Protein AF-W6KVG5-F1 (afdb_monomer_lite)

Sequence (367 aa):
MLWLSARERPSGADSPDPDVMQRREQHLLREVAKENAEVTTMQFLILSMEVTVWNVASLLLLMVPVESLGDPSQVWSAILRAVEQRYVLLSAATASDDETALPPSSIAAESASARQLLWLQLESLVQMLWTLQRKQAKARGGVLHGSNQQLHAGKSDVDLLIRLAWERREGGGVSKVGKKEAQPLVCMPTLTQACVGAIGLLCVSFGEVEATLVGASFALAILASYGNDSAATAPSSLLQLDGGMALSGTSHLANPAERRAWLQRLFAVDGIVSARVEAANALMDFFLDERYDIEVYIPQGVHQKLSIFLVQLREYIKQRLMISKFWKRNYQIVAEPEDFEQWQEIEENLVGFLEYKAQHIRDLRKH

Secondary structure (DSSP, 8-state):
--------PPS---PPPHHHHHHHHHHHHHHHHHHHHHHHHHHHHHHHHHHHHHHHHHHHHHHS-GGGS--HHHHHHHHHHHHHHHHHHHHHHHHTTSTTS-----HHHH-HHHHHHHHHHHHHHHHHHHHHHHHHHHHTTSTTS-GGGGTT--HHHHHHHHHHHHPPBP------SS-------B--HHHHHHHHHHHHHHHHHH--HHHHHHHHHHHHHHHHTTS-SSSSS--S-GGGTTTT----TTS----HHHHHHHHHHHHHHHHHHHHHHHHHHHHHHHTSSSTTIIIIITTTTHHHHHHHHHHHHHHHHHHHHHHHHHHHHHH------TTHHHHHHHHHHHHHHHHHHHHHHHHHTT-

Foldseek 3Di:
DDDDDDDDDDPDDPPPDVVNVVVVVVVVVVVVVVVLVVVLVVLLVVLVVLLVVLQVVLVVLLVDALVPPPQLQVVLVVLLVVLVVLVVLLVLLVVPVPPPDPRDPRSSVVDLSSNVSSLSNNLSSLSSLLSSLQSQQVVQVHLQRLSCVRNPDDPVSLVSLLVQLPDWRQPPDDPPDDDPPRDFTQHPLSSNLSSLSNLLSVLLNVVDLVSLQVSLVSLLCLLQPQFPPDDDDTDPALCCSGPGDRLPLQDDDPDPVVVVVSLVSVVSSVSSLSSNLSSLVSLCSSPVDVVCCVPHVVVVVVLVSLVVSLVRLVVVLVVQVVSQVNCCVRPVDRSDDPCSVVSVVSSVVSVVSSVVVVVVVVVVVVD

Structure (mmCIF, N/CA/C/O backbone):
data_AF-W6KVG5-F1
#
_entry.id   AF-W6KVG5-F1
#
loop_
_atom_site.group_PDB
_atom_site.id
_atom_site.type_symbol
_atom_site.label_atom_id
_atom_site.label_alt_id
_atom_site.label_comp_id
_atom_site.label_asym_id
_atom_site.label_entity_id
_atom_site.label_seq_id
_atom_site.pdbx_PDB_ins_code
_atom_site.Cartn_x
_atom_site.Cartn_y
_atom_site.Cartn_z
_atom_site.occupancy
_atom_site.B_iso_or_equiv
_atom_site.auth_seq_id
_atom_site.auth_comp_id
_atom_site.auth_asym_id
_atom_site.auth_atom_id
_atom_site.pdbx_PDB_model_num
ATOM 1 N N . MET A 1 1 ? 8.716 -45.005 -41.350 1.00 35.09 1 MET A N 1
ATOM 2 C CA . MET A 1 1 ? 9.717 -46.053 -41.643 1.00 35.09 1 MET A CA 1
ATOM 3 C C . MET A 1 1 ? 10.102 -45.897 -43.114 1.00 35.09 1 MET A C 1
ATOM 5 O O . MET A 1 1 ? 9.378 -46.372 -43.975 1.00 35.09 1 MET A O 1
ATOM 9 N N . LEU A 1 2 ? 11.124 -45.087 -43.411 1.00 31.59 2 LEU A N 1
ATOM 10 C CA . LEU A 1 2 ? 11.496 -44.724 -44.785 1.00 31.59 2 LEU A CA 1
ATOM 11 C C . LEU A 1 2 ? 12.611 -45.650 -45.268 1.00 31.59 2 LEU A C 1
ATOM 13 O O . LEU A 1 2 ? 13.742 -45.576 -44.795 1.00 31.59 2 LEU A O 1
ATOM 17 N N . TRP A 1 3 ? 12.250 -46.545 -46.181 1.00 32.84 3 TRP A N 1
ATOM 18 C CA . TRP A 1 3 ? 13.186 -47.359 -46.940 1.00 32.84 3 TRP A CA 1
ATOM 19 C C . TRP A 1 3 ? 13.826 -46.523 -48.048 1.00 32.84 3 TRP A C 1
ATOM 21 O O . TRP A 1 3 ? 13.141 -45.859 -48.827 1.00 32.84 3 TRP A O 1
ATOM 31 N N . LEU A 1 4 ? 15.154 -46.597 -48.103 1.00 45.91 4 LEU A N 1
ATOM 32 C CA . LEU A 1 4 ? 15.983 -46.221 -49.240 1.00 45.91 4 LEU A CA 1
ATOM 33 C C . LEU A 1 4 ? 15.473 -46.911 -50.510 1.00 45.91 4 LEU A C 1
ATOM 35 O O . LEU A 1 4 ? 15.421 -48.137 -50.566 1.00 45.91 4 LEU A O 1
ATOM 39 N N . SER A 1 5 ? 15.192 -46.134 -51.554 1.00 37.34 5 SER A N 1
ATOM 40 C CA . SER A 1 5 ? 15.188 -46.652 -52.918 1.00 37.34 5 SER A CA 1
ATOM 41 C C . SER A 1 5 ? 16.054 -45.743 -53.774 1.00 37.34 5 SER A C 1
ATOM 43 O O . SER A 1 5 ? 15.675 -44.628 -54.128 1.00 37.34 5 SER A O 1
ATOM 45 N N . ALA A 1 6 ? 17.256 -46.237 -54.057 1.00 44.97 6 ALA A N 1
ATOM 46 C CA . ALA A 1 6 ? 18.163 -45.676 -55.037 1.00 44.97 6 ALA A CA 1
ATOM 47 C C . ALA A 1 6 ? 17.482 -45.673 -56.411 1.00 44.97 6 ALA A C 1
ATOM 49 O O . ALA A 1 6 ? 17.023 -46.714 -56.884 1.00 44.97 6 ALA A O 1
ATOM 50 N N . ARG A 1 7 ? 17.431 -44.506 -57.055 1.00 35.12 7 ARG A N 1
ATOM 51 C CA . ARG A 1 7 ? 17.125 -44.392 -58.479 1.00 35.12 7 ARG A CA 1
ATOM 52 C C . ARG A 1 7 ? 18.109 -43.415 -59.113 1.00 35.12 7 ARG A C 1
ATOM 54 O O . ARG A 1 7 ? 18.144 -42.242 -58.769 1.00 35.12 7 ARG A O 1
ATOM 61 N N . GLU A 1 8 ? 18.971 -44.018 -59.922 1.00 35.31 8 GLU A N 1
ATOM 62 C CA . GLU A 1 8 ? 19.777 -43.510 -61.036 1.00 35.31 8 GLU A CA 1
ATOM 63 C C . GLU A 1 8 ? 19.999 -41.992 -61.129 1.00 35.31 8 GLU A C 1
ATOM 65 O O . GLU A 1 8 ? 19.097 -41.205 -61.404 1.00 35.31 8 GLU A O 1
ATOM 70 N N . ARG A 1 9 ? 21.274 -41.615 -60.966 1.00 35.41 9 ARG A N 1
ATOM 71 C CA . ARG A 1 9 ? 21.811 -40.279 -61.237 1.00 35.41 9 ARG A CA 1
ATOM 72 C C . ARG A 1 9 ? 21.613 -39.910 -62.714 1.00 35.41 9 ARG A C 1
ATOM 74 O O . ARG A 1 9 ? 22.150 -40.618 -63.565 1.00 35.41 9 ARG A O 1
ATOM 81 N N . PRO A 1 10 ? 21.037 -38.741 -63.030 1.00 37.94 10 PRO A N 1
ATOM 82 C CA . PRO A 1 10 ? 21.511 -37.962 -64.155 1.00 37.94 10 PRO A CA 1
ATOM 83 C C . PRO A 1 10 ? 22.812 -37.266 -63.734 1.00 37.94 10 PRO A C 1
ATOM 85 O O . PRO A 1 10 ? 22.889 -36.576 -62.717 1.00 37.94 10 PRO A O 1
ATOM 88 N N . SER A 1 11 ? 23.865 -37.498 -64.507 1.00 48.47 11 SER A N 1
ATOM 89 C CA . SER A 1 11 ? 25.115 -36.749 -64.466 1.00 48.47 11 SER A CA 1
ATOM 90 C C . SER A 1 11 ? 24.855 -35.268 -64.757 1.00 48.47 11 SER A C 1
ATOM 92 O O . SER A 1 11 ? 24.348 -34.946 -65.830 1.00 48.47 11 SER A O 1
ATOM 94 N N . GLY A 1 12 ? 25.243 -34.391 -63.828 1.00 46.75 12 GLY A N 1
ATOM 95 C CA . GLY A 1 12 ? 25.213 -32.936 -64.009 1.00 46.75 12 GLY A CA 1
ATOM 96 C C . GLY A 1 12 ? 24.159 -32.223 -63.165 1.00 46.75 12 GLY A C 1
ATOM 97 O O . GLY A 1 12 ? 23.292 -31.547 -63.704 1.00 46.75 12 GLY A O 1
ATOM 98 N N . ALA A 1 13 ? 24.237 -32.357 -61.845 1.00 39.62 13 ALA A N 1
ATOM 99 C CA . ALA A 1 13 ? 23.630 -31.402 -60.929 1.00 39.62 13 ALA A CA 1
ATOM 100 C C . ALA A 1 13 ? 24.703 -31.044 -59.906 1.00 39.62 13 ALA A C 1
ATOM 102 O O . ALA A 1 13 ? 25.139 -31.914 -59.148 1.00 39.62 13 ALA A O 1
ATOM 103 N N . ASP A 1 14 ? 25.166 -29.795 -59.947 1.00 53.66 14 ASP A N 1
ATOM 104 C CA . ASP A 1 14 ? 25.978 -29.207 -58.891 1.00 53.66 14 ASP A CA 1
ATOM 105 C C . ASP A 1 14 ? 25.314 -29.536 -57.553 1.00 53.66 14 ASP A C 1
ATOM 107 O O . ASP A 1 14 ? 24.181 -29.122 -57.289 1.00 53.66 14 ASP A O 1
ATOM 111 N N . SER A 1 15 ? 25.991 -30.317 -56.707 1.00 51.66 15 SER A N 1
ATOM 112 C CA . SER A 1 15 ? 25.633 -30.331 -55.293 1.00 51.66 15 SER A CA 1
ATOM 113 C C . SER A 1 15 ? 25.719 -28.877 -54.840 1.00 51.66 15 SER A C 1
ATOM 115 O O . SER A 1 15 ? 26.783 -28.286 -55.052 1.00 51.66 15 SER A O 1
ATOM 117 N N . PRO A 1 16 ? 24.646 -28.274 -54.294 1.00 57.09 16 PRO A N 1
ATOM 118 C CA . PRO A 1 16 ? 24.696 -26.880 -53.895 1.00 57.09 16 PRO A CA 1
ATOM 119 C C . PRO A 1 16 ? 25.865 -26.742 -52.931 1.00 57.09 16 PRO A C 1
ATOM 121 O O . PRO A 1 16 ? 25.912 -27.445 -51.921 1.00 57.09 16 PRO A O 1
ATOM 124 N N . ASP A 1 17 ? 26.836 -25.920 -53.330 1.00 64.62 17 ASP A N 1
ATOM 125 C CA . ASP A 1 17 ? 28.095 -25.729 -52.624 1.00 64.62 17 ASP A CA 1
ATOM 126 C C . ASP A 1 17 ? 27.774 -25.547 -51.129 1.00 64.62 17 ASP A C 1
ATOM 128 O O . ASP A 1 17 ? 26.988 -24.649 -50.792 1.00 64.62 17 ASP A O 1
ATOM 132 N N . PRO A 1 18 ? 28.249 -26.435 -50.235 1.00 60.12 18 PRO A N 1
ATOM 133 C CA . PRO A 1 18 ? 27.877 -26.410 -48.820 1.00 60.12 18 PRO A CA 1
ATOM 134 C C . PRO A 1 18 ? 28.146 -25.038 -48.189 1.00 60.12 18 PRO A C 1
ATOM 136 O O . PRO A 1 18 ? 27.403 -24.604 -47.311 1.00 60.12 18 PRO A O 1
ATOM 139 N N . ASP A 1 19 ? 29.125 -24.310 -48.725 1.00 64.56 19 ASP A N 1
ATOM 140 C CA . ASP A 1 19 ? 29.476 -22.944 -48.351 1.00 64.56 19 ASP A CA 1
ATOM 141 C C . ASP A 1 19 ? 28.386 -21.917 -48.738 1.00 64.56 19 ASP A C 1
ATOM 143 O O . ASP A 1 19 ? 28.117 -20.964 -48.006 1.00 64.56 19 ASP A O 1
ATOM 147 N N . VAL A 1 20 ? 27.692 -22.118 -49.865 1.00 70.31 20 VAL A N 1
ATOM 148 C CA . VAL A 1 20 ? 26.556 -21.289 -50.314 1.00 70.31 20 VAL A CA 1
ATOM 149 C C . VAL A 1 20 ? 25.298 -21.597 -49.503 1.00 70.31 20 VAL A C 1
ATOM 151 O O . VAL A 1 20 ? 24.551 -20.676 -49.162 1.00 70.31 20 VAL A O 1
ATOM 154 N N . MET A 1 21 ? 25.071 -22.867 -49.157 1.00 70.31 21 MET A N 1
ATOM 155 C CA . MET A 1 21 ? 23.974 -23.280 -48.272 1.00 70.31 21 MET A CA 1
ATOM 156 C C . MET A 1 21 ? 24.155 -22.698 -46.866 1.00 70.31 21 MET A C 1
ATOM 158 O O . MET A 1 21 ? 23.235 -22.073 -46.344 1.00 70.31 21 MET A O 1
ATOM 162 N N . GLN A 1 22 ? 25.365 -22.783 -46.308 1.00 69.69 22 GLN A N 1
ATOM 163 C CA . GLN A 1 22 ? 25.692 -22.232 -44.994 1.00 69.69 22 GLN A CA 1
ATOM 164 C C . GLN A 1 22 ? 25.618 -20.696 -44.967 1.00 69.69 22 GLN A C 1
ATOM 166 O O . GLN A 1 22 ? 25.132 -20.117 -43.996 1.00 69.69 22 GLN A O 1
ATOM 171 N N . ARG A 1 23 ? 26.027 -20.005 -46.042 1.00 69.69 23 ARG A N 1
ATOM 172 C CA . ARG A 1 23 ? 25.863 -18.542 -46.159 1.00 69.69 23 ARG A CA 1
ATOM 173 C C . ARG A 1 23 ? 24.399 -18.119 -46.265 1.00 69.69 23 ARG A C 1
ATOM 175 O O . ARG A 1 23 ? 24.037 -17.094 -45.693 1.00 69.69 23 ARG A O 1
ATOM 182 N N . ARG A 1 24 ? 23.555 -18.886 -46.966 1.00 68.19 24 ARG A N 1
ATOM 183 C CA . ARG A 1 24 ? 22.102 -18.638 -47.027 1.00 68.19 24 ARG A CA 1
ATOM 184 C C . ARG A 1 24 ? 21.437 -18.870 -45.677 1.00 68.19 24 ARG A C 1
ATOM 186 O O . ARG A 1 24 ? 20.636 -18.045 -45.259 1.00 68.19 24 ARG A O 1
ATOM 193 N N . GLU A 1 25 ? 21.812 -19.934 -44.979 1.00 68.81 25 GLU A N 1
ATOM 194 C CA . GLU A 1 25 ? 21.327 -20.219 -43.629 1.00 68.81 25 GLU A CA 1
ATOM 195 C C . GLU A 1 25 ? 21.734 -19.109 -42.647 1.00 68.81 25 GLU A C 1
ATOM 197 O O . GLU A 1 25 ? 20.888 -18.562 -41.949 1.00 68.81 25 GLU A O 1
ATOM 202 N N . GLN A 1 26 ? 22.994 -18.664 -42.673 1.00 68.00 26 GLN A N 1
ATOM 203 C CA . GLN A 1 26 ? 23.452 -17.526 -41.867 1.00 68.00 26 GLN A CA 1
ATOM 204 C C . GLN A 1 26 ? 22.762 -16.206 -42.235 1.00 68.00 26 GLN A C 1
ATOM 206 O O . GLN A 1 26 ? 22.546 -15.368 -41.361 1.00 68.00 26 GLN A O 1
ATOM 211 N N . HIS A 1 27 ? 22.430 -15.991 -43.509 1.00 70.19 27 HIS A N 1
ATOM 212 C CA . HIS A 1 27 ? 21.686 -14.809 -43.940 1.00 70.19 27 HIS A CA 1
ATOM 213 C C . HIS A 1 27 ? 20.252 -14.825 -43.404 1.00 70.19 27 HIS A C 1
ATOM 215 O O . HIS A 1 27 ? 19.825 -13.841 -42.811 1.00 70.19 27 HIS A O 1
ATOM 221 N N . LEU A 1 28 ? 19.548 -15.952 -43.532 1.00 74.56 28 LEU A N 1
ATOM 222 C CA . LEU A 1 28 ? 18.199 -16.128 -42.988 1.00 74.56 28 LEU A CA 1
ATOM 223 C C . LEU A 1 28 ? 18.187 -15.971 -41.465 1.00 74.56 28 LEU A C 1
ATOM 225 O O . LEU A 1 28 ? 17.337 -15.271 -40.928 1.00 74.56 28 LEU A O 1
ATOM 229 N N . LEU A 1 29 ? 19.176 -16.536 -40.766 1.00 67.44 29 LEU A N 1
ATOM 230 C CA . LEU A 1 29 ? 19.324 -16.356 -39.320 1.00 67.44 29 LEU A CA 1
ATOM 231 C C . LEU A 1 29 ? 19.571 -14.890 -38.936 1.00 67.44 29 LEU A C 1
ATOM 233 O O . LEU A 1 29 ? 19.069 -14.441 -37.910 1.00 67.44 29 LEU A O 1
ATOM 237 N N . ARG A 1 30 ? 20.309 -14.122 -39.750 1.00 68.75 30 ARG A N 1
ATOM 238 C CA . ARG A 1 30 ? 20.504 -12.678 -39.531 1.00 68.75 30 ARG A CA 1
ATOM 239 C C . ARG A 1 30 ? 19.243 -11.868 -39.804 1.00 68.75 30 ARG A C 1
ATOM 241 O O . ARG A 1 30 ? 18.995 -10.917 -39.071 1.00 68.75 30 ARG A O 1
ATOM 248 N N . GLU A 1 31 ? 18.466 -12.216 -40.826 1.00 70.75 31 GLU A N 1
ATOM 249 C CA . GLU A 1 31 ? 17.188 -11.555 -41.111 1.00 70.75 31 GLU A CA 1
ATOM 250 C C . GLU A 1 31 ? 16.169 -11.824 -40.005 1.00 70.75 31 GLU A C 1
ATOM 252 O O . GLU A 1 31 ? 15.615 -10.872 -39.465 1.00 70.75 31 GLU A O 1
ATOM 257 N N . VAL A 1 32 ? 16.031 -13.081 -39.572 1.00 66.88 32 VAL A N 1
ATOM 258 C CA . VAL A 1 32 ? 15.187 -13.456 -38.427 1.00 66.88 32 VAL A CA 1
ATOM 259 C C . VAL A 1 32 ? 15.668 -12.770 -37.145 1.00 66.88 32 VAL A C 1
ATOM 261 O O . VAL A 1 32 ? 14.861 -12.245 -36.387 1.00 66.88 32 VAL A O 1
ATOM 264 N N . ALA A 1 33 ? 16.982 -12.696 -36.904 1.00 58.88 33 ALA A N 1
ATOM 265 C CA . ALA A 1 33 ? 17.523 -11.980 -35.746 1.00 58.88 33 ALA A CA 1
ATOM 266 C C . ALA A 1 33 ? 17.245 -10.469 -35.801 1.00 58.88 33 ALA A C 1
ATOM 268 O O . ALA A 1 33 ? 16.987 -9.858 -34.765 1.00 58.88 33 ALA A O 1
ATOM 269 N N . LYS A 1 34 ? 17.290 -9.860 -36.991 1.00 68.06 34 LYS A N 1
ATOM 270 C CA . LYS A 1 34 ? 16.982 -8.440 -37.186 1.00 68.06 34 LYS A CA 1
ATOM 271 C C . LYS A 1 34 ? 15.493 -8.159 -36.977 1.00 68.06 34 LYS A C 1
ATOM 273 O O . LYS A 1 34 ? 15.163 -7.221 -36.260 1.00 68.06 34 LYS A O 1
ATOM 278 N N . GLU A 1 35 ? 14.618 -8.977 -37.554 1.00 68.06 35 GLU A N 1
ATOM 279 C CA . GLU A 1 35 ? 13.167 -8.880 -37.371 1.00 68.06 35 GLU A CA 1
ATOM 280 C C . GLU A 1 35 ? 12.792 -9.054 -35.894 1.00 68.06 35 GLU A C 1
ATOM 282 O O . GLU A 1 35 ? 12.086 -8.219 -35.329 1.00 68.06 35 GLU A O 1
ATOM 287 N N . ASN A 1 36 ? 13.371 -10.053 -35.221 1.00 67.44 36 ASN A N 1
ATOM 288 C CA . ASN A 1 36 ? 13.193 -10.246 -33.784 1.00 67.44 36 ASN A CA 1
ATOM 289 C C . ASN A 1 36 ? 13.679 -9.029 -32.985 1.00 67.44 36 ASN A C 1
ATOM 291 O O . ASN A 1 36 ? 12.968 -8.568 -32.098 1.00 67.44 36 ASN A O 1
ATOM 295 N N . ALA A 1 37 ? 14.838 -8.451 -33.319 1.00 68.56 37 ALA A N 1
ATOM 296 C CA . ALA A 1 37 ? 15.348 -7.259 -32.641 1.00 68.56 37 ALA A CA 1
ATOM 297 C C . ALA A 1 37 ? 14.436 -6.028 -32.821 1.00 68.56 37 ALA A C 1
ATOM 299 O O . ALA A 1 37 ? 14.264 -5.240 -31.884 1.00 68.56 37 ALA A O 1
ATOM 300 N N . GLU A 1 38 ? 13.829 -5.858 -33.998 1.00 72.50 38 GLU A N 1
ATOM 301 C CA . GLU A 1 38 ? 12.850 -4.797 -34.264 1.00 72.50 38 GLU A CA 1
ATOM 302 C C . GLU A 1 38 ? 11.567 -5.005 -33.442 1.00 72.50 38 GLU A C 1
ATOM 304 O O . GLU A 1 38 ? 11.106 -4.070 -32.780 1.00 72.50 38 GLU A O 1
ATOM 309 N N . VAL A 1 39 ? 11.046 -6.237 -33.387 1.00 73.88 39 VAL A N 1
ATOM 310 C CA . VAL A 1 39 ? 9.878 -6.604 -32.567 1.00 73.88 39 VAL A CA 1
ATOM 311 C C . VAL A 1 39 ? 10.149 -6.373 -31.078 1.00 73.88 39 VAL A C 1
ATOM 313 O O . VAL A 1 39 ? 9.350 -5.722 -30.405 1.00 73.88 39 VAL A O 1
ATOM 316 N N . THR A 1 40 ? 11.294 -6.823 -30.564 1.00 70.56 40 THR A N 1
ATOM 317 C CA . THR A 1 40 ? 11.732 -6.592 -29.179 1.00 70.56 40 THR A CA 1
ATOM 318 C C . THR A 1 40 ? 11.799 -5.093 -28.861 1.00 70.56 40 THR A C 1
ATOM 320 O O . THR A 1 40 ? 11.312 -4.639 -27.825 1.00 70.56 40 THR A O 1
ATOM 323 N N . THR A 1 41 ? 12.346 -4.288 -29.774 1.00 76.25 41 THR A N 1
ATOM 324 C CA . THR A 1 41 ? 12.439 -2.831 -29.592 1.00 76.25 41 THR A CA 1
ATOM 325 C C . THR A 1 41 ? 11.053 -2.183 -29.533 1.00 76.25 41 THR A C 1
ATOM 327 O O . THR A 1 41 ? 10.798 -1.357 -28.654 1.00 76.25 41 THR A O 1
ATOM 330 N N . MET A 1 42 ? 10.131 -2.584 -30.415 1.00 78.25 42 MET A N 1
ATOM 331 C CA . MET A 1 42 ? 8.746 -2.104 -30.381 1.00 78.25 42 MET A CA 1
ATOM 332 C C . MET A 1 42 ? 8.027 -2.512 -29.091 1.00 78.25 42 MET A C 1
ATOM 334 O O . MET A 1 42 ? 7.367 -1.676 -28.480 1.00 78.25 42 MET A O 1
ATOM 338 N N . GLN A 1 43 ? 8.181 -3.758 -28.635 1.00 78.94 43 GLN A N 1
ATOM 339 C CA . GLN A 1 43 ? 7.579 -4.227 -27.383 1.00 78.94 43 GLN A CA 1
ATOM 340 C C . GLN A 1 43 ? 8.089 -3.432 -26.172 1.00 78.94 43 GLN A C 1
ATOM 342 O O . GLN A 1 43 ? 7.295 -3.033 -25.321 1.00 78.94 43 GLN A O 1
ATOM 347 N N . PHE A 1 44 ? 9.390 -3.130 -26.111 1.00 78.94 44 PHE A N 1
ATOM 348 C CA . PHE A 1 44 ? 9.955 -2.297 -25.046 1.00 78.94 44 PHE A CA 1
ATOM 349 C C . PHE A 1 44 ? 9.407 -0.864 -25.077 1.00 78.94 44 PHE A C 1
ATOM 351 O O . PHE A 1 44 ? 9.042 -0.312 -24.036 1.00 78.94 44 PHE A O 1
ATOM 358 N N . LEU A 1 45 ? 9.307 -0.274 -26.273 1.00 80.62 45 LEU A N 1
ATOM 359 C CA . LEU A 1 45 ? 8.729 1.055 -26.451 1.00 80.62 45 LEU A CA 1
ATOM 360 C C . LEU A 1 45 ? 7.277 1.087 -25.961 1.00 80.62 45 LEU A C 1
ATOM 362 O O . LEU A 1 45 ? 6.932 1.963 -25.170 1.00 80.62 45 LEU A O 1
ATOM 366 N N . ILE A 1 46 ? 6.459 0.109 -26.356 1.00 83.50 46 ILE A N 1
ATOM 367 C CA . ILE A 1 46 ? 5.060 -0.005 -25.923 1.00 83.50 46 ILE A CA 1
ATOM 368 C C . ILE A 1 46 ? 4.974 -0.097 -24.398 1.00 83.50 46 ILE A C 1
ATOM 370 O O . ILE A 1 46 ? 4.261 0.702 -23.795 1.00 83.50 46 ILE A O 1
ATOM 374 N N . LEU A 1 47 ? 5.749 -0.984 -23.762 1.00 81.06 47 LEU A N 1
ATOM 375 C CA . LEU A 1 47 ? 5.755 -1.121 -22.301 1.00 81.06 47 LEU A CA 1
ATOM 376 C C . LEU A 1 47 ? 6.118 0.199 -21.602 1.00 81.06 47 LEU A C 1
ATOM 378 O O . LEU A 1 47 ? 5.483 0.580 -20.616 1.00 81.06 47 LEU A O 1
ATOM 382 N N . SER A 1 48 ? 7.110 0.924 -22.125 1.00 80.88 48 SER A N 1
ATOM 383 C CA . SER A 1 48 ? 7.535 2.217 -21.575 1.00 80.88 48 SER A CA 1
ATOM 384 C C . SER A 1 48 ? 6.481 3.321 -21.751 1.00 80.88 48 SER A C 1
ATOM 386 O O . SER A 1 48 ? 6.254 4.127 -20.843 1.00 80.88 48 SER A O 1
ATOM 388 N N . MET A 1 49 ? 5.789 3.332 -22.894 1.00 83.88 49 MET A N 1
ATOM 389 C CA . MET A 1 49 ? 4.692 4.259 -23.159 1.00 83.88 49 MET A CA 1
ATOM 390 C C . MET A 1 49 ? 3.507 3.968 -22.241 1.00 83.88 49 MET A C 1
ATOM 392 O O . MET A 1 49 ? 2.959 4.895 -21.653 1.00 83.88 49 MET A O 1
ATOM 396 N N . GLU A 1 50 ? 3.150 2.698 -22.064 1.00 84.81 50 GLU A N 1
ATOM 397 C CA . GLU A 1 50 ? 2.078 2.274 -21.163 1.00 84.81 50 GLU A CA 1
ATOM 398 C C . GLU A 1 50 ? 2.334 2.722 -19.718 1.00 84.81 50 GLU A C 1
A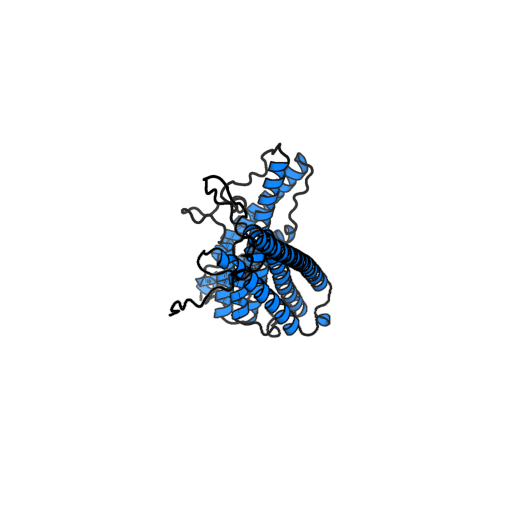TOM 400 O O . GLU A 1 50 ? 1.428 3.285 -19.114 1.00 84.81 50 GLU A O 1
ATOM 405 N N . VAL A 1 51 ? 3.556 2.580 -19.176 1.00 83.69 51 VAL A N 1
ATOM 406 C CA . VAL A 1 51 ? 3.896 3.121 -17.836 1.00 83.69 51 VAL A CA 1
ATOM 407 C C . VAL A 1 51 ? 3.553 4.611 -17.745 1.00 83.69 51 VAL A C 1
ATOM 409 O O . VAL A 1 51 ? 2.927 5.062 -16.786 1.00 83.69 51 VAL A O 1
ATOM 412 N N . THR A 1 52 ? 3.927 5.383 -18.768 1.00 82.44 52 THR A N 1
ATOM 413 C CA . THR A 1 52 ? 3.645 6.825 -18.815 1.00 82.44 52 THR A CA 1
ATOM 414 C C . THR A 1 52 ? 2.143 7.104 -18.867 1.00 82.44 52 THR A C 1
ATOM 416 O O . THR A 1 52 ? 1.654 7.965 -18.138 1.00 82.44 52 THR A O 1
ATOM 419 N N . VAL A 1 53 ? 1.400 6.358 -19.689 1.00 86.81 53 VAL A N 1
ATOM 420 C CA . VAL A 1 53 ? -0.059 6.483 -19.811 1.00 86.81 53 VAL A CA 1
ATOM 421 C C . VAL A 1 53 ? -0.749 6.179 -18.482 1.00 86.81 53 VAL A C 1
ATOM 423 O O . VAL A 1 53 ? -1.606 6.956 -18.067 1.00 86.81 53 VAL A O 1
ATOM 426 N N . TRP A 1 54 ? -0.357 5.110 -17.783 1.00 85.69 54 TRP A N 1
ATOM 427 C CA . TRP A 1 54 ? -0.947 4.745 -16.492 1.00 85.69 54 TRP A CA 1
ATOM 428 C C . TRP A 1 54 ? -0.636 5.765 -15.398 1.00 85.69 54 TRP A C 1
ATOM 430 O O . TRP A 1 54 ? -1.531 6.140 -14.643 1.00 85.69 54 TRP A O 1
ATOM 440 N N . ASN A 1 55 ? 0.586 6.298 -15.357 1.00 78.62 55 ASN A N 1
ATOM 441 C CA . ASN A 1 55 ? 0.937 7.371 -14.424 1.00 78.62 55 ASN A CA 1
ATOM 442 C C . ASN A 1 55 ? 0.117 8.644 -14.672 1.00 78.62 55 ASN A C 1
ATOM 444 O O . ASN A 1 55 ? -0.413 9.237 -13.732 1.00 78.62 55 ASN A O 1
ATOM 448 N N . VAL A 1 56 ? -0.041 9.048 -15.937 1.00 84.56 56 VAL A N 1
ATOM 449 C CA . VAL A 1 56 ? -0.889 10.195 -16.294 1.00 84.56 56 VAL A CA 1
ATOM 450 C C . VAL A 1 56 ? -2.351 9.916 -15.942 1.00 84.56 56 VAL A C 1
ATOM 452 O O . VAL A 1 56 ? -3.012 10.786 -15.382 1.00 84.56 56 VAL A O 1
ATOM 455 N N . ALA A 1 57 ? -2.856 8.709 -16.207 1.00 85.00 57 ALA A N 1
ATOM 456 C CA . ALA A 1 57 ? -4.219 8.321 -15.856 1.00 85.00 57 ALA A CA 1
ATOM 457 C C . ALA A 1 57 ? -4.461 8.352 -14.337 1.00 85.00 57 ALA A C 1
ATOM 459 O O . ALA A 1 57 ? -5.503 8.842 -13.905 1.00 85.00 57 ALA A O 1
ATOM 460 N N . SER A 1 58 ? -3.492 7.911 -13.531 1.00 82.00 58 SER A N 1
ATOM 461 C CA . SER A 1 58 ? -3.535 8.002 -12.066 1.00 82.00 58 SER A CA 1
ATOM 462 C C . SER A 1 58 ? -3.609 9.455 -11.583 1.00 82.00 58 SER A C 1
ATOM 464 O O . SER A 1 58 ? -4.475 9.809 -10.781 1.00 82.00 58 SER A O 1
ATOM 466 N N . LEU A 1 59 ? -2.788 10.342 -12.156 1.00 82.75 59 LEU A N 1
ATOM 467 C CA . LEU A 1 59 ? -2.835 11.771 -11.838 1.00 82.75 59 LEU A CA 1
ATOM 468 C C . LEU A 1 59 ? -4.174 12.407 -12.244 1.00 82.75 59 LEU A C 1
ATOM 470 O O . LEU A 1 59 ? -4.778 13.146 -11.469 1.00 82.75 59 LEU A O 1
ATOM 474 N N . LEU A 1 60 ? -4.671 12.103 -13.445 1.00 83.75 60 LEU A N 1
ATOM 475 C CA . LEU A 1 60 ? -5.971 12.591 -13.911 1.00 83.75 60 LEU A CA 1
ATOM 476 C C . LEU A 1 60 ? -7.105 12.098 -13.009 1.00 83.75 60 LEU A C 1
ATOM 478 O O . LEU A 1 60 ? -8.000 12.876 -12.673 1.00 83.75 60 LEU A O 1
ATOM 482 N N . LEU A 1 61 ? -7.041 10.844 -12.557 1.00 84.62 61 LEU A N 1
ATOM 483 C CA . LEU A 1 61 ? -8.012 10.275 -11.630 1.00 84.62 61 LEU A CA 1
ATOM 484 C C . LEU A 1 61 ? -8.072 11.062 -10.319 1.00 84.62 61 LEU A C 1
ATOM 486 O O . LEU A 1 61 ? -9.159 11.190 -9.765 1.00 84.62 61 LEU A O 1
ATOM 490 N N . LEU A 1 62 ? -6.971 11.650 -9.838 1.00 83.00 62 LEU A N 1
ATOM 491 C CA . LEU A 1 62 ? -6.976 12.532 -8.662 1.00 83.00 62 LEU A CA 1
ATOM 492 C C . LEU A 1 62 ? -7.714 13.854 -8.917 1.00 83.00 62 LEU A C 1
ATOM 494 O O . LEU A 1 62 ? -8.409 14.342 -8.023 1.00 83.00 62 LEU A O 1
ATOM 498 N N . MET A 1 63 ? -7.659 14.391 -10.136 1.00 86.19 63 MET A N 1
ATOM 499 C CA . MET A 1 63 ? -8.274 15.680 -10.478 1.00 86.19 63 MET A CA 1
ATOM 500 C C . MET A 1 63 ? -9.760 15.583 -10.848 1.00 86.19 63 MET A C 1
ATOM 502 O O . MET A 1 63 ? -10.514 16.521 -10.598 1.00 86.19 63 MET A O 1
ATOM 506 N N . VAL A 1 64 ? -10.201 14.469 -11.440 1.00 83.56 64 VAL A N 1
ATOM 507 C CA . VAL A 1 64 ? -11.581 14.322 -11.942 1.00 83.56 64 VAL A CA 1
ATOM 508 C C . VAL A 1 64 ? -12.555 14.027 -10.790 1.00 83.56 64 VAL A C 1
ATOM 510 O O . VAL A 1 64 ? -12.321 13.077 -10.042 1.00 83.56 64 VAL A O 1
ATOM 513 N N . PRO A 1 65 ? -13.645 14.792 -10.604 1.00 81.75 65 PRO A N 1
ATOM 514 C CA . PRO A 1 65 ? -14.628 14.516 -9.553 1.00 81.75 65 PRO A CA 1
ATOM 515 C C . PRO A 1 65 ? -15.319 13.161 -9.778 1.00 81.75 65 PRO A C 1
ATOM 517 O O . PRO A 1 65 ? -15.453 12.706 -10.915 1.00 81.75 65 PRO A O 1
ATOM 520 N N . VAL A 1 66 ? -15.740 12.494 -8.698 1.00 76.56 66 VAL A N 1
ATOM 521 C CA . VAL A 1 66 ? -16.253 11.108 -8.756 1.00 76.56 66 VAL A CA 1
ATOM 522 C C . VAL A 1 66 ? -17.493 11.009 -9.636 1.00 76.56 66 VAL A C 1
ATOM 524 O O . VAL A 1 66 ? -17.660 10.044 -10.374 1.00 76.56 66 VAL A O 1
ATOM 527 N N . GLU A 1 67 ? -18.321 12.046 -9.612 1.00 78.88 67 GLU A N 1
ATOM 528 C CA . GLU A 1 67 ? -19.556 12.175 -10.378 1.00 78.88 67 GLU A CA 1
ATOM 529 C C . GLU A 1 67 ? -19.301 12.201 -11.894 1.00 78.88 67 GLU A C 1
ATOM 531 O O . GLU A 1 67 ? -20.183 11.862 -12.679 1.00 78.88 67 GLU A O 1
ATOM 536 N N . SER A 1 68 ? -18.093 12.586 -12.320 1.00 82.69 68 SER A N 1
ATOM 537 C CA . SER A 1 68 ? -17.693 12.636 -13.731 1.00 82.69 68 SER A CA 1
ATOM 538 C C . SER A 1 68 ? -16.991 11.369 -14.223 1.00 82.69 68 SER A C 1
ATOM 540 O O . SER A 1 68 ? -16.695 11.278 -15.411 1.00 82.69 68 SER A O 1
ATOM 542 N N . LEU A 1 69 ? -16.735 10.384 -13.352 1.00 72.38 69 LEU A N 1
ATOM 543 C CA . LEU A 1 69 ? -16.071 9.126 -13.730 1.00 72.38 69 LEU A CA 1
ATOM 544 C C . LEU A 1 69 ? -16.999 8.140 -14.459 1.00 72.38 69 LEU A C 1
ATOM 546 O O . LEU A 1 69 ? -16.538 7.101 -14.927 1.00 72.38 69 LEU A O 1
ATOM 550 N N . GLY A 1 70 ? -18.289 8.463 -14.590 1.00 78.06 70 GLY A N 1
ATOM 551 C CA . GLY A 1 70 ? -19.277 7.574 -15.193 1.00 78.06 70 GLY A CA 1
ATOM 552 C C . GLY A 1 70 ? -19.612 6.403 -14.272 1.00 78.06 70 GLY A C 1
ATOM 553 O O . GLY A 1 70 ? -19.809 6.594 -13.073 1.00 78.06 70 GLY A O 1
ATOM 554 N N . ASP A 1 71 ? -19.708 5.197 -14.835 1.00 80.94 71 ASP A N 1
ATOM 555 C CA . ASP A 1 71 ? -20.001 3.982 -14.073 1.00 80.94 71 ASP A CA 1
ATOM 556 C C . ASP A 1 71 ? -18.730 3.462 -13.366 1.00 80.94 71 ASP A C 1
ATOM 558 O O . ASP A 1 71 ? -17.818 2.947 -14.029 1.00 80.94 71 ASP A O 1
ATOM 562 N N . PRO A 1 72 ? -18.650 3.556 -12.025 1.00 78.50 72 PRO A N 1
ATOM 563 C CA . PRO A 1 72 ? -17.471 3.145 -11.272 1.00 78.50 72 PRO A CA 1
ATOM 564 C C . PRO A 1 72 ? -17.141 1.656 -11.424 1.00 78.50 72 PRO A C 1
ATOM 566 O O . PRO A 1 72 ? -15.969 1.285 -11.348 1.00 78.50 72 PRO A O 1
ATOM 569 N N . SER A 1 73 ? -18.149 0.814 -11.666 1.00 81.69 73 SER A N 1
ATOM 570 C CA . SER A 1 73 ? -17.990 -0.634 -11.831 1.00 81.69 73 SER A CA 1
ATOM 571 C C . SER A 1 73 ? -17.197 -0.981 -13.092 1.00 81.69 73 SER A C 1
ATOM 573 O O . SER A 1 73 ? -16.340 -1.869 -13.085 1.00 81.69 73 SER A O 1
ATOM 575 N N . GLN A 1 74 ? -17.432 -0.232 -14.172 1.00 85.00 74 GLN A N 1
ATOM 576 C CA . GLN A 1 74 ? -16.769 -0.428 -15.456 1.00 85.00 74 GLN A CA 1
ATOM 577 C C . GLN A 1 74 ? -15.315 0.017 -15.389 1.00 85.00 74 GLN A C 1
ATOM 579 O O . GLN A 1 74 ? -14.441 -0.695 -15.883 1.00 85.00 74 GLN A O 1
ATOM 584 N N . VAL A 1 75 ? -15.054 1.157 -14.742 1.00 85.56 75 VAL A N 1
ATOM 585 C CA . VAL A 1 75 ? -13.693 1.666 -14.531 1.00 85.56 75 VAL A CA 1
ATOM 586 C C . VAL A 1 75 ? -12.894 0.688 -13.670 1.00 85.56 75 VAL A C 1
ATOM 588 O O . VAL A 1 75 ? -11.798 0.291 -14.057 1.00 85.56 75 VAL A O 1
ATOM 591 N N . TRP A 1 76 ? -13.469 0.227 -12.558 1.00 87.25 76 TRP A N 1
ATOM 592 C CA . TRP A 1 76 ? -12.869 -0.790 -11.692 1.00 87.25 76 TRP A CA 1
ATOM 593 C C . TRP A 1 76 ? -12.540 -2.079 -12.446 1.00 87.25 76 TRP A C 1
ATOM 595 O O . TRP A 1 76 ? -11.389 -2.513 -12.465 1.00 87.25 76 TRP A O 1
ATOM 605 N N . SER A 1 77 ? -13.526 -2.641 -13.147 1.00 88.44 77 SER A N 1
ATOM 606 C CA . SER A 1 77 ? -13.359 -3.875 -13.919 1.00 88.44 77 SER A CA 1
ATOM 607 C C . SER A 1 77 ? -12.316 -3.734 -15.029 1.00 88.44 77 SER A C 1
ATOM 609 O O . SER A 1 77 ? -11.589 -4.679 -15.323 1.00 88.44 77 SER A O 1
ATOM 611 N N . ALA A 1 78 ? -12.236 -2.569 -15.678 1.00 89.81 78 ALA A N 1
ATOM 612 C CA . ALA A 1 78 ? -11.245 -2.312 -16.717 1.00 89.81 78 ALA A CA 1
ATOM 613 C C . ALA A 1 78 ? -9.822 -2.273 -16.147 1.00 89.81 78 ALA A C 1
ATOM 615 O O . ALA A 1 78 ? -8.921 -2.881 -16.728 1.00 89.81 78 ALA A O 1
ATOM 616 N N . ILE A 1 79 ? -9.631 -1.607 -15.004 1.00 90.88 79 ILE A N 1
ATOM 617 C CA . ILE A 1 79 ? -8.329 -1.545 -14.335 1.00 90.88 79 ILE A CA 1
ATOM 618 C C . ILE A 1 79 ? -7.938 -2.936 -13.817 1.00 90.88 79 ILE A C 1
ATOM 620 O O . ILE A 1 7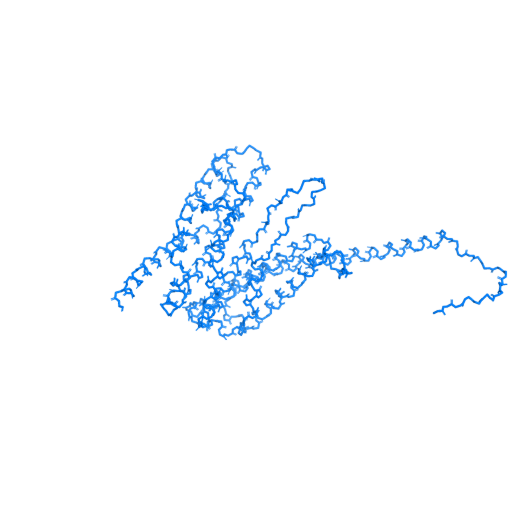9 ? -6.822 -3.372 -14.082 1.00 90.88 79 ILE A O 1
ATOM 624 N N . LEU A 1 80 ? -8.846 -3.679 -13.171 1.00 91.44 80 LEU A N 1
ATOM 625 C CA . LEU A 1 80 ? -8.567 -5.047 -12.712 1.00 91.44 80 LEU A CA 1
ATOM 626 C C . LEU A 1 80 ? -8.182 -5.984 -13.858 1.00 91.44 80 LEU A C 1
ATOM 628 O O . LEU A 1 80 ? -7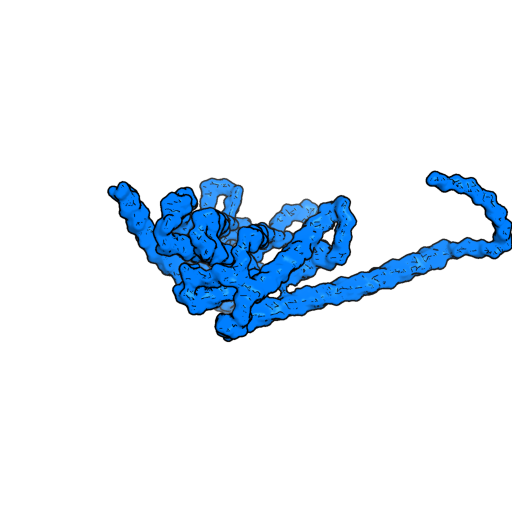.181 -6.684 -13.754 1.00 91.44 80 LEU A O 1
ATOM 632 N N . ARG A 1 81 ? -8.900 -5.954 -14.988 1.00 90.88 81 ARG A N 1
ATOM 633 C CA . ARG A 1 81 ? -8.508 -6.747 -16.166 1.00 90.88 81 ARG A CA 1
ATOM 634 C C . ARG A 1 81 ? -7.121 -6.369 -16.679 1.00 90.88 81 ARG A C 1
ATOM 636 O O . ARG A 1 81 ? -6.382 -7.240 -17.132 1.00 90.88 81 ARG A O 1
ATOM 643 N N . ALA A 1 82 ? -6.752 -5.088 -16.630 1.00 91.00 82 ALA A N 1
ATOM 644 C CA . ALA A 1 82 ? -5.400 -4.672 -16.982 1.00 91.00 82 ALA A CA 1
ATOM 645 C C . ALA A 1 82 ? -4.374 -5.252 -15.994 1.00 91.00 82 ALA A C 1
ATOM 647 O O . ALA A 1 82 ? -3.381 -5.827 -16.441 1.00 91.00 82 ALA A O 1
ATOM 648 N N . VAL A 1 83 ? -4.643 -5.184 -14.685 1.00 92.56 83 VAL A N 1
ATOM 649 C CA . VAL A 1 83 ? -3.808 -5.796 -13.637 1.00 92.56 83 VAL A CA 1
ATOM 650 C C . VAL A 1 83 ? -3.628 -7.293 -13.889 1.00 92.56 83 VAL A C 1
ATOM 652 O O . VAL A 1 83 ? -2.494 -7.756 -13.966 1.00 92.56 83 VAL A O 1
ATOM 655 N N . GLU A 1 84 ? -4.713 -8.039 -14.107 1.00 91.06 84 GLU A N 1
ATOM 656 C CA . GLU A 1 84 ? -4.675 -9.474 -14.412 1.00 91.06 84 GLU A CA 1
ATOM 657 C C . GLU A 1 84 ? -3.815 -9.774 -15.639 1.00 91.06 84 GLU A C 1
ATOM 659 O O . GLU A 1 84 ? -2.930 -10.623 -15.583 1.00 91.06 84 GLU A O 1
ATOM 664 N N . GLN A 1 85 ? -4.022 -9.051 -16.742 1.00 89.00 85 GLN A N 1
ATOM 665 C CA . GLN A 1 85 ? -3.250 -9.250 -17.969 1.00 89.00 85 GLN A CA 1
ATOM 666 C C . GLN A 1 85 ? -1.749 -9.044 -17.741 1.00 89.00 85 GLN A C 1
ATOM 668 O O . GLN A 1 85 ? -0.938 -9.821 -18.245 1.00 89.00 85 GLN A O 1
ATOM 673 N N . ARG A 1 86 ? -1.361 -8.013 -16.979 1.00 88.06 86 ARG A N 1
ATOM 674 C CA . ARG A 1 86 ? 0.057 -7.699 -16.734 1.00 88.06 86 ARG A CA 1
ATOM 675 C C . ARG A 1 86 ? 0.657 -8.662 -15.715 1.00 88.06 86 ARG A C 1
ATOM 677 O O . ARG A 1 86 ? 1.806 -9.062 -15.879 1.00 88.06 86 ARG A O 1
ATOM 684 N N . TYR A 1 87 ? -0.129 -9.104 -14.736 1.00 87.50 87 TYR A N 1
ATOM 685 C CA . TYR A 1 87 ? 0.279 -10.148 -13.803 1.00 87.50 87 TYR A CA 1
ATOM 686 C C . TYR A 1 87 ? 0.505 -11.486 -14.516 1.00 87.50 87 TYR A C 1
ATOM 688 O O . TYR A 1 87 ? 1.524 -12.131 -14.291 1.00 87.50 87 TYR A O 1
ATOM 696 N N . VAL A 1 88 ? -0.368 -11.868 -15.454 1.00 85.94 88 VAL A N 1
ATOM 697 C CA . VAL A 1 88 ? -0.175 -13.071 -16.280 1.00 85.94 88 VAL A CA 1
ATOM 698 C C . VAL A 1 88 ? 1.117 -12.970 -17.095 1.00 85.94 88 VAL A C 1
ATOM 700 O O . VAL A 1 88 ? 1.904 -13.915 -17.087 1.00 85.94 88 VAL A O 1
ATOM 703 N N . LEU A 1 89 ? 1.393 -11.823 -17.727 1.00 82.06 89 LEU A N 1
ATOM 704 C CA . LEU A 1 89 ? 2.650 -11.602 -18.458 1.00 82.06 89 LEU A CA 1
ATOM 705 C C . LEU A 1 89 ? 3.884 -11.700 -17.554 1.00 82.06 89 LEU A C 1
ATOM 707 O O . LEU A 1 89 ? 4.894 -12.272 -17.961 1.00 82.06 89 LEU A O 1
ATOM 711 N N . LEU A 1 90 ? 3.797 -11.168 -16.334 1.00 81.44 90 LEU A N 1
ATOM 712 C CA . LEU A 1 90 ? 4.866 -11.248 -15.345 1.00 81.44 90 LEU A CA 1
ATOM 713 C C . LEU A 1 90 ? 5.087 -12.692 -14.868 1.00 81.44 90 LEU A C 1
ATOM 715 O O . LEU A 1 90 ? 6.225 -13.146 -14.836 1.00 81.44 90 LEU A O 1
ATOM 719 N N . SER A 1 91 ? 4.016 -13.428 -14.564 1.00 79.50 91 SER A N 1
ATOM 720 C CA . SER A 1 91 ? 4.087 -14.826 -14.115 1.00 79.50 91 SER A CA 1
ATOM 721 C C . SER A 1 91 ? 4.610 -15.774 -15.202 1.00 79.50 91 SER A C 1
ATOM 723 O O . SER A 1 91 ? 5.383 -16.687 -14.925 1.00 79.50 91 SER A O 1
ATOM 725 N N . ALA A 1 92 ? 4.255 -15.528 -16.467 1.00 74.19 92 ALA A N 1
ATOM 726 C CA . ALA A 1 92 ? 4.800 -16.273 -17.597 1.00 74.19 92 ALA A CA 1
ATOM 727 C C . ALA A 1 92 ? 6.302 -16.005 -17.785 1.00 74.19 92 ALA A C 1
ATOM 729 O O . ALA A 1 92 ? 7.037 -16.907 -18.176 1.00 74.19 92 ALA A O 1
ATOM 730 N N . ALA A 1 93 ? 6.754 -14.781 -17.491 1.00 69.31 93 ALA A N 1
ATOM 731 C CA . ALA A 1 93 ? 8.159 -14.396 -17.569 1.00 69.31 93 ALA A CA 1
ATOM 732 C C . ALA A 1 93 ? 9.022 -14.970 -16.436 1.00 69.31 93 ALA A C 1
ATOM 734 O O . ALA A 1 93 ? 10.225 -15.110 -16.616 1.00 69.31 93 ALA A O 1
ATOM 735 N N . THR A 1 94 ? 8.440 -15.278 -15.275 1.00 67.06 94 THR A N 1
ATOM 736 C CA . THR A 1 94 ? 9.161 -15.908 -14.157 1.00 67.06 94 THR A CA 1
ATOM 737 C C . THR A 1 94 ? 9.159 -17.434 -14.253 1.00 67.06 94 THR A C 1
ATOM 739 O O . THR A 1 94 ? 10.118 -18.071 -13.832 1.00 67.06 94 THR A O 1
ATOM 742 N N . ALA A 1 95 ? 8.128 -18.037 -14.852 1.00 62.31 95 ALA A N 1
ATOM 743 C CA . ALA A 1 95 ? 8.052 -19.486 -15.059 1.00 62.31 95 ALA A CA 1
ATOM 744 C C . ALA A 1 95 ? 8.974 -20.011 -16.180 1.00 62.31 95 ALA A C 1
ATOM 746 O O . ALA A 1 95 ? 9.277 -21.200 -16.215 1.00 62.31 95 ALA A O 1
ATOM 747 N N . SER A 1 96 ? 9.422 -19.154 -17.105 1.00 53.25 96 SER A N 1
ATOM 748 C CA . SER A 1 96 ? 10.315 -19.538 -18.210 1.00 53.25 96 SER A CA 1
ATOM 749 C C . SER A 1 96 ? 11.772 -19.781 -17.802 1.00 53.25 96 SER A C 1
ATOM 751 O O . SER A 1 96 ? 12.544 -20.262 -18.628 1.00 53.25 96 SER A O 1
ATOM 753 N N . ASP A 1 97 ? 12.151 -19.452 -16.564 1.00 52.25 97 ASP A N 1
ATOM 754 C CA . ASP A 1 97 ? 13.497 -19.709 -16.032 1.00 52.25 97 ASP A CA 1
ATOM 755 C C . ASP A 1 97 ? 13.695 -21.183 -15.596 1.00 52.25 97 ASP A C 1
ATOM 757 O O . ASP A 1 97 ? 14.826 -21.599 -15.339 1.00 52.25 97 ASP A O 1
ATOM 761 N N . ASP A 1 98 ? 12.632 -22.003 -15.575 1.00 51.00 98 ASP A N 1
ATOM 762 C CA . ASP A 1 98 ? 12.717 -23.461 -15.404 1.00 51.00 98 ASP A CA 1
ATOM 763 C C . ASP A 1 98 ? 12.973 -24.150 -16.766 1.00 51.00 98 ASP A C 1
ATOM 765 O O . ASP A 1 98 ? 12.099 -24.216 -17.631 1.00 51.00 98 ASP A O 1
ATOM 769 N N . GLU A 1 99 ? 14.181 -24.706 -16.946 1.00 45.28 99 GLU A N 1
ATOM 770 C CA . GLU A 1 99 ? 14.807 -25.216 -18.193 1.00 45.28 99 GLU A CA 1
ATOM 771 C C . GLU A 1 99 ? 14.055 -26.311 -19.007 1.00 45.28 99 GLU A C 1
ATOM 773 O O . GLU A 1 99 ? 14.643 -26.937 -19.890 1.00 45.28 99 GLU A O 1
ATOM 778 N N . THR A 1 100 ? 12.771 -26.596 -18.766 1.00 46.44 100 THR A N 1
ATOM 779 C CA . THR A 1 100 ? 12.062 -27.733 -19.402 1.00 46.44 100 THR A CA 1
ATOM 780 C C . THR A 1 100 ? 10.849 -27.380 -20.263 1.00 46.44 100 THR A C 1
ATOM 782 O O . THR A 1 100 ? 10.309 -28.270 -20.925 1.00 46.44 100 THR A O 1
ATOM 785 N N . ALA A 1 101 ? 10.453 -26.109 -20.354 1.00 43.22 101 ALA A N 1
ATOM 786 C CA . ALA A 1 101 ? 9.406 -25.666 -21.274 1.00 43.22 101 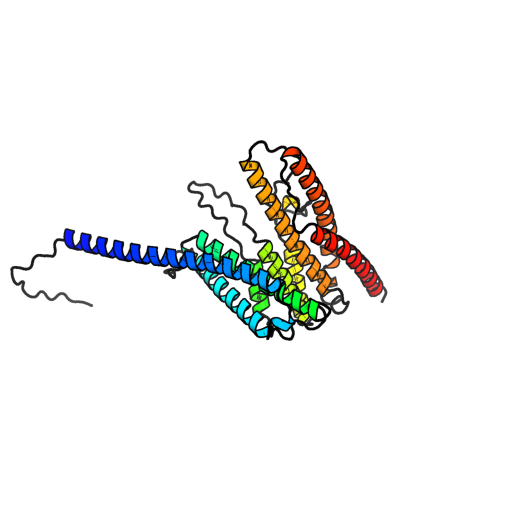ALA A CA 1
ATOM 787 C C . ALA A 1 101 ? 9.995 -24.742 -22.349 1.00 43.22 101 ALA A C 1
ATOM 789 O O . ALA A 1 101 ? 10.671 -23.771 -22.029 1.00 43.22 101 ALA A O 1
ATOM 790 N N . LEU A 1 102 ? 9.727 -25.027 -23.630 1.00 42.44 102 LEU A N 1
ATOM 791 C CA . LEU A 1 102 ? 9.949 -24.063 -24.717 1.00 42.44 102 LEU A CA 1
ATOM 792 C C . LEU A 1 102 ? 9.265 -22.742 -24.319 1.00 42.44 102 LEU A C 1
ATOM 794 O O . LEU A 1 102 ? 8.039 -22.746 -24.164 1.00 42.44 102 LEU A O 1
ATOM 798 N N . PRO A 1 103 ? 10.009 -21.644 -24.099 1.00 44.91 103 PRO A N 1
ATOM 799 C CA . PRO A 1 103 ? 9.418 -20.451 -23.524 1.00 44.91 103 PRO A CA 1
ATOM 800 C C . PRO A 1 103 ? 8.522 -19.775 -24.567 1.00 44.91 103 PRO A C 1
ATOM 802 O O . PRO A 1 103 ? 8.850 -19.779 -25.760 1.00 44.91 103 PRO A O 1
ATOM 805 N N . PRO A 1 104 ? 7.396 -19.161 -24.166 1.00 48.03 104 PRO A N 1
ATOM 806 C CA . PRO A 1 104 ? 6.771 -18.167 -25.020 1.00 48.03 104 PRO A CA 1
ATOM 807 C C . PRO A 1 104 ? 7.796 -17.051 -25.255 1.00 48.03 104 PRO A C 1
ATOM 809 O O . PRO A 1 104 ? 8.406 -16.565 -24.305 1.00 48.03 104 PRO A O 1
ATOM 812 N N . SER A 1 105 ? 7.985 -16.649 -26.513 1.00 52.81 105 SER A N 1
ATOM 813 C CA . SER A 1 105 ? 8.859 -15.549 -26.944 1.00 52.81 105 SER A CA 1
ATOM 814 C C . SER A 1 105 ? 8.342 -14.196 -26.429 1.00 52.81 105 SER A C 1
ATOM 816 O O . SER A 1 105 ? 7.806 -13.378 -27.180 1.00 52.81 105 SER A O 1
ATOM 818 N N . SER A 1 106 ? 8.407 -13.990 -25.118 1.00 61.66 106 SER A N 1
ATOM 819 C CA . SER A 1 106 ? 8.008 -12.765 -24.442 1.00 61.66 106 SER A CA 1
ATOM 820 C C . SER A 1 106 ? 9.267 -12.030 -24.017 1.00 61.66 106 SER A C 1
ATOM 822 O O . SER A 1 106 ? 10.048 -12.546 -23.223 1.00 61.66 106 SER A O 1
ATOM 824 N N . ILE A 1 107 ? 9.444 -10.791 -24.479 1.00 64.31 107 ILE A N 1
ATOM 825 C CA . ILE A 1 107 ? 10.544 -9.920 -24.038 1.00 64.31 107 ILE A CA 1
ATOM 826 C C . ILE A 1 107 ? 10.644 -9.810 -22.510 1.00 64.31 107 ILE A C 1
ATOM 828 O O . ILE A 1 107 ? 11.721 -9.565 -21.976 1.00 64.31 107 ILE A O 1
ATOM 832 N N . ALA A 1 108 ? 9.533 -9.995 -21.790 1.00 59.16 108 ALA A N 1
ATOM 833 C CA . ALA A 1 108 ? 9.517 -9.991 -20.335 1.00 59.16 108 ALA A CA 1
ATOM 834 C C . ALA A 1 108 ? 10.269 -11.190 -19.735 1.00 59.16 108 ALA A C 1
ATOM 836 O O . ALA A 1 108 ? 10.937 -11.015 -18.722 1.00 59.16 108 ALA A O 1
ATOM 837 N N . ALA A 1 109 ? 10.216 -12.366 -20.365 1.00 63.22 109 ALA A N 1
ATOM 838 C CA . ALA A 1 109 ? 11.019 -13.525 -19.966 1.00 63.22 109 ALA A CA 1
ATOM 839 C C . ALA A 1 109 ? 12.518 -13.250 -20.167 1.00 63.22 109 ALA A C 1
ATOM 841 O O . ALA A 1 109 ? 13.350 -13.563 -19.324 1.00 63.22 109 ALA A O 1
ATOM 842 N N . GLU A 1 110 ? 12.863 -12.582 -21.267 1.00 64.50 110 GLU A N 1
ATOM 843 C CA . GLU A 1 110 ? 14.254 -12.419 -21.702 1.00 64.50 110 GLU A CA 1
ATOM 844 C C . GLU A 1 110 ? 14.942 -11.158 -21.139 1.00 64.50 110 GLU A C 1
ATOM 846 O O . GLU A 1 110 ? 16.170 -11.054 -21.161 1.00 64.50 110 GLU A O 1
ATOM 851 N N . SER A 1 111 ? 14.184 -10.180 -20.621 1.00 73.12 111 SER A N 1
ATOM 852 C CA . SER A 1 111 ? 14.709 -8.868 -20.214 1.00 73.12 111 SER A CA 1
ATOM 853 C C . SER A 1 111 ? 14.264 -8.435 -18.817 1.00 73.12 111 SER A C 1
ATOM 855 O O . SER A 1 111 ? 13.098 -8.130 -18.562 1.00 73.12 111 SER A O 1
ATOM 857 N N . ALA A 1 112 ? 15.239 -8.263 -17.918 1.00 75.06 112 ALA A N 1
ATOM 858 C CA . ALA A 1 112 ? 15.027 -7.676 -16.592 1.00 75.06 112 ALA A CA 1
ATOM 859 C C . ALA A 1 112 ? 14.439 -6.253 -16.658 1.00 75.06 112 ALA A C 1
ATOM 861 O O . ALA A 1 112 ? 13.671 -5.851 -15.784 1.00 75.06 112 ALA A O 1
ATOM 862 N N . SER A 1 113 ? 14.765 -5.488 -17.704 1.00 76.12 113 SER A N 1
ATOM 863 C CA . SER A 1 113 ? 14.201 -4.153 -17.915 1.00 76.12 113 SER A CA 1
ATOM 864 C C . SER A 1 113 ? 12.729 -4.215 -18.320 1.00 76.12 113 SER A C 1
ATOM 866 O O . SER A 1 113 ? 11.944 -3.400 -17.847 1.00 76.12 113 SER A O 1
ATOM 868 N N . ALA A 1 114 ? 12.330 -5.193 -19.139 1.00 75.75 114 ALA A N 1
ATOM 869 C CA . ALA A 1 114 ? 10.922 -5.403 -19.474 1.00 75.75 114 ALA A CA 1
ATOM 870 C C . ALA A 1 114 ? 10.114 -5.860 -18.247 1.00 75.75 114 ALA A C 1
ATOM 872 O O . ALA A 1 114 ? 9.038 -5.317 -17.999 1.00 75.75 114 ALA A O 1
ATOM 873 N N . ARG A 1 115 ? 10.669 -6.754 -17.410 1.00 80.00 115 ARG A N 1
ATOM 874 C CA . ARG A 1 115 ? 10.075 -7.100 -16.102 1.00 80.00 115 ARG A CA 1
ATOM 875 C C . ARG A 1 115 ? 9.908 -5.874 -15.213 1.00 80.00 115 ARG A C 1
ATOM 877 O O . ARG A 1 115 ? 8.861 -5.699 -14.602 1.00 80.00 115 ARG A O 1
ATOM 884 N N . GLN A 1 116 ? 10.909 -4.992 -15.172 1.00 82.19 116 GLN A N 1
ATOM 885 C CA . GLN A 1 116 ? 10.816 -3.757 -14.398 1.00 82.19 116 GLN A CA 1
ATOM 886 C C . GLN A 1 116 ? 9.695 -2.836 -14.883 1.00 82.19 116 GLN A C 1
ATOM 888 O O . GLN A 1 116 ? 9.010 -2.232 -14.062 1.00 82.19 116 GLN A O 1
ATOM 893 N N . LEU A 1 117 ? 9.499 -2.718 -16.197 1.00 83.69 117 LEU A N 1
ATOM 894 C CA . LEU A 1 117 ? 8.396 -1.932 -16.743 1.00 83.69 117 LEU A CA 1
ATOM 895 C C . LEU A 1 117 ? 7.044 -2.543 -16.367 1.00 83.69 117 LEU A C 1
ATOM 897 O O . LEU A 1 117 ? 6.172 -1.802 -15.931 1.00 83.69 117 LEU A O 1
ATOM 901 N N . LEU A 1 118 ? 6.885 -3.869 -16.444 1.00 85.62 118 LEU A N 1
ATOM 902 C CA . LEU A 1 118 ? 5.658 -4.545 -15.999 1.00 85.62 118 LEU A CA 1
ATOM 903 C C . LEU A 1 118 ? 5.357 -4.286 -14.518 1.00 85.62 118 LEU A C 1
ATOM 905 O O . LEU A 1 118 ? 4.212 -4.015 -14.165 1.00 85.62 118 LEU A O 1
ATOM 909 N N . TRP A 1 119 ? 6.381 -4.302 -13.665 1.00 86.38 119 TRP A N 1
ATOM 910 C CA . TRP A 1 119 ? 6.232 -3.953 -12.253 1.00 86.38 119 TRP A CA 1
ATOM 911 C C . TRP A 1 119 ? 5.735 -2.525 -12.045 1.00 86.38 119 TRP A C 1
ATOM 913 O O . TRP A 1 119 ? 4.805 -2.315 -11.272 1.00 86.38 119 TRP A O 1
ATOM 923 N N . LEU A 1 120 ? 6.309 -1.560 -12.768 1.00 86.38 120 LEU A N 1
ATOM 924 C CA . LEU A 1 120 ? 5.860 -0.168 -12.714 1.00 86.38 120 LEU A CA 1
ATOM 925 C C . LEU A 1 120 ? 4.419 -0.019 -13.214 1.00 86.38 120 LEU A C 1
ATOM 927 O O . LEU A 1 120 ? 3.646 0.719 -12.620 1.00 86.38 120 LEU A O 1
ATOM 931 N N . GLN A 1 121 ? 4.029 -0.744 -14.267 1.00 89.38 121 GLN A N 1
ATOM 932 C CA . GLN A 1 121 ? 2.643 -0.740 -14.743 1.00 89.38 121 GLN A CA 1
ATOM 933 C C . GLN A 1 121 ? 1.679 -1.287 -13.683 1.00 89.38 121 GLN A C 1
ATOM 935 O O . GLN A 1 121 ? 0.641 -0.676 -13.438 1.00 89.38 121 GLN A O 1
ATOM 940 N N . LEU A 1 122 ? 2.010 -2.420 -13.053 1.00 90.69 122 LEU A N 1
ATOM 941 C CA . LEU A 1 122 ? 1.202 -3.009 -11.981 1.00 90.69 122 LEU A CA 1
ATOM 942 C C . LEU A 1 122 ? 1.062 -2.047 -10.799 1.00 90.69 122 LEU A C 1
ATOM 944 O O . LEU A 1 122 ? -0.044 -1.852 -10.305 1.00 90.69 122 LEU A O 1
ATOM 948 N N . GLU A 1 123 ? 2.154 -1.402 -10.392 1.00 88.81 123 GLU A N 1
ATOM 949 C CA . GLU A 1 123 ? 2.147 -0.380 -9.345 1.00 88.81 123 GLU A CA 1
ATOM 950 C C . GLU A 1 123 ? 1.195 0.774 -9.679 1.00 88.81 123 GLU A C 1
ATOM 952 O O . GLU A 1 123 ? 0.291 1.063 -8.892 1.00 88.81 123 GLU A O 1
ATOM 957 N N . SER A 1 124 ? 1.321 1.379 -10.866 1.00 89.12 124 SER A N 1
ATOM 958 C CA . SER A 1 124 ? 0.436 2.465 -11.302 1.00 89.12 124 SER A CA 1
ATOM 959 C C . SER A 1 124 ? -1.033 2.028 -11.343 1.00 89.12 124 SER A C 1
ATOM 961 O O . SER A 1 124 ? -1.915 2.768 -10.907 1.00 89.12 124 SER A O 1
ATOM 963 N N . LEU A 1 125 ? -1.317 0.820 -11.840 1.00 92.38 125 LEU A N 1
ATOM 964 C CA . LEU A 1 125 ? -2.679 0.294 -11.950 1.00 92.38 125 LEU A CA 1
ATOM 965 C C . LEU A 1 125 ? -3.314 0.030 -10.577 1.00 92.38 125 LEU A C 1
ATOM 967 O O . LEU A 1 125 ? -4.468 0.396 -10.355 1.00 92.38 125 LEU A O 1
ATOM 971 N N . VAL A 1 126 ? -2.579 -0.562 -9.633 1.00 92.50 126 VAL A N 1
ATOM 972 C CA . VAL A 1 126 ? -3.101 -0.807 -8.279 1.00 92.50 126 VAL A CA 1
ATOM 973 C C . VAL A 1 126 ? -3.263 0.507 -7.509 1.00 92.50 126 VAL A C 1
ATOM 975 O O . VAL A 1 126 ? -4.265 0.686 -6.816 1.00 92.50 126 VAL A O 1
ATOM 978 N N . GLN A 1 127 ? -2.363 1.479 -7.691 1.00 89.69 127 GLN A N 1
ATOM 979 C CA . GLN A 1 127 ? -2.553 2.832 -7.155 1.00 89.69 127 GLN A CA 1
ATOM 980 C C . GLN A 1 127 ? -3.828 3.492 -7.696 1.00 89.69 127 GLN A C 1
ATOM 982 O O . GLN A 1 127 ? -4.540 4.159 -6.941 1.00 89.69 127 GLN A O 1
ATOM 987 N N . MET A 1 128 ? -4.159 3.282 -8.974 1.00 90.00 128 MET A N 1
ATOM 988 C CA . MET A 1 128 ? -5.421 3.755 -9.549 1.00 90.00 128 MET A CA 1
ATOM 989 C C . MET A 1 128 ? -6.636 3.079 -8.906 1.00 90.00 128 MET A C 1
ATOM 991 O O . MET A 1 128 ? -7.594 3.780 -8.581 1.00 90.00 128 MET A O 1
ATOM 995 N N . LEU A 1 129 ? -6.605 1.756 -8.683 1.00 90.19 129 LEU A N 1
ATOM 996 C CA . LEU A 1 129 ? -7.678 1.036 -7.975 1.00 90.19 129 LEU A CA 1
ATOM 997 C C . LEU A 1 129 ? -7.899 1.618 -6.578 1.00 90.19 129 LEU A C 1
ATOM 999 O O . LEU A 1 129 ? -9.020 1.991 -6.225 1.00 90.19 129 LEU A O 1
ATOM 1003 N N . TRP A 1 130 ? -6.819 1.752 -5.812 1.00 89.81 130 TRP A N 1
ATOM 1004 C CA . TRP A 1 130 ? -6.874 2.277 -4.455 1.00 89.81 130 TRP A CA 1
ATOM 1005 C C . TRP A 1 130 ? -7.376 3.729 -4.420 1.00 89.81 130 TRP A C 1
ATOM 1007 O O . TRP A 1 130 ? -8.271 4.073 -3.644 1.00 89.81 130 TRP A O 1
ATOM 1017 N N . THR A 1 131 ? -6.874 4.576 -5.324 1.00 87.44 131 THR A N 1
ATOM 1018 C CA . THR A 1 131 ? -7.323 5.967 -5.473 1.00 87.44 131 THR A CA 1
ATOM 1019 C C . THR A 1 131 ? -8.810 6.036 -5.805 1.00 87.44 131 THR A C 1
ATOM 1021 O O . THR A 1 131 ? -9.549 6.779 -5.158 1.00 87.44 131 THR A O 1
ATOM 1024 N N . LEU A 1 132 ? -9.275 5.245 -6.778 1.00 86.38 132 LEU A N 1
ATOM 1025 C CA . LEU A 1 132 ? -10.679 5.199 -7.184 1.00 86.38 132 LEU A CA 1
ATOM 1026 C C . LEU A 1 132 ? -11.587 4.887 -5.986 1.00 86.38 132 LEU A C 1
ATOM 1028 O O . LEU A 1 132 ? -12.557 5.611 -5.748 1.00 86.38 132 LEU A O 1
ATOM 1032 N N . GLN A 1 133 ? -11.238 3.869 -5.198 1.00 85.50 133 GLN A N 1
ATOM 1033 C CA . GLN A 1 133 ? -12.005 3.481 -4.014 1.00 85.50 133 GLN A CA 1
ATOM 1034 C C . GLN A 1 133 ? -12.010 4.567 -2.940 1.00 85.50 133 GLN A C 1
ATOM 1036 O O . GLN A 1 133 ? -13.073 4.893 -2.414 1.00 85.50 133 GLN A O 1
ATOM 1041 N N . ARG A 1 134 ? -10.860 5.190 -2.642 1.00 84.19 134 ARG A N 1
ATOM 1042 C CA . ARG A 1 134 ? -10.794 6.293 -1.666 1.00 84.19 134 ARG A CA 1
ATOM 1043 C C . ARG A 1 134 ? -11.659 7.473 -2.086 1.00 84.19 134 ARG A C 1
ATOM 1045 O O . ARG A 1 134 ? -12.356 8.053 -1.252 1.00 84.19 134 ARG A O 1
ATOM 1052 N N . LYS A 1 135 ? -11.652 7.828 -3.374 1.00 84.12 135 LYS A N 1
ATOM 1053 C CA . LYS A 1 135 ? -12.496 8.915 -3.884 1.00 84.12 135 LYS A CA 1
ATOM 1054 C C . LYS A 1 135 ? -13.977 8.580 -3.737 1.00 84.12 135 LYS A C 1
ATOM 1056 O O . LYS A 1 135 ? -14.738 9.417 -3.257 1.00 84.12 135 LYS A O 1
ATOM 1061 N N . GLN A 1 136 ? -14.379 7.358 -4.077 1.00 81.06 136 GLN A N 1
ATOM 1062 C CA . GLN A 1 136 ? -15.763 6.905 -3.919 1.00 81.06 136 GLN A CA 1
ATOM 1063 C C . GLN A 1 136 ? -16.203 6.852 -2.456 1.00 81.06 136 GLN A C 1
ATOM 1065 O O . GLN A 1 136 ? -17.290 7.328 -2.135 1.00 81.06 136 GLN A O 1
ATOM 1070 N N . ALA A 1 137 ? -15.356 6.325 -1.569 1.00 78.56 137 ALA A N 1
ATOM 1071 C CA . ALA A 1 137 ? -15.609 6.302 -0.133 1.00 78.56 137 ALA A CA 1
ATOM 1072 C C . ALA A 1 137 ? -15.802 7.727 0.402 1.00 78.56 137 ALA A C 1
ATOM 1074 O O . ALA A 1 137 ? -16.793 8.010 1.071 1.00 78.56 137 ALA A O 1
ATOM 1075 N N . LYS A 1 138 ? -14.923 8.668 0.030 1.00 79.69 138 LYS A N 1
ATOM 1076 C CA . LYS A 1 138 ? -15.039 10.079 0.431 1.00 79.69 138 LYS A CA 1
ATOM 1077 C C . LYS A 1 138 ? -16.334 10.725 -0.071 1.00 79.69 138 LYS A C 1
ATOM 1079 O O . LYS A 1 138 ? -16.999 11.410 0.700 1.00 79.69 138 LYS A O 1
ATOM 1084 N N . ALA A 1 139 ? -16.715 10.483 -1.325 1.00 78.38 139 ALA A N 1
ATOM 1085 C CA . ALA A 1 139 ? -17.949 11.020 -1.902 1.00 78.38 139 ALA A CA 1
ATOM 1086 C C . ALA A 1 139 ? -19.221 10.499 -1.203 1.00 78.38 139 ALA A C 1
ATOM 1088 O O . ALA A 1 139 ? -20.241 11.181 -1.200 1.00 78.38 139 ALA A O 1
ATOM 1089 N N . ARG A 1 140 ? -19.167 9.314 -0.578 1.00 73.19 140 ARG A N 1
ATOM 1090 C CA . ARG A 1 140 ? -20.307 8.697 0.128 1.00 73.19 140 ARG A CA 1
ATOM 1091 C C . ARG A 1 140 ? -20.323 8.906 1.639 1.00 73.19 140 ARG A C 1
ATOM 1093 O O . ARG A 1 140 ? -21.149 8.306 2.317 1.00 73.19 140 ARG A O 1
ATOM 1100 N N . GLY A 1 141 ? -19.447 9.754 2.173 1.00 68.50 141 GLY A N 1
ATOM 1101 C CA . GLY A 1 141 ? -19.381 10.002 3.616 1.00 68.50 141 GLY A CA 1
ATOM 1102 C C . GLY A 1 141 ? -18.576 8.957 4.395 1.00 68.50 141 GLY A C 1
ATOM 1103 O O . GLY A 1 141 ? -18.773 8.808 5.597 1.00 68.50 141 GLY A O 1
ATOM 1104 N N . GLY A 1 142 ? -17.666 8.236 3.735 1.00 65.75 142 GLY A N 1
ATOM 1105 C CA . GLY A 1 142 ? -16.653 7.388 4.367 1.00 65.75 142 GLY A CA 1
ATOM 1106 C C . GLY A 1 142 ? -16.691 5.916 3.948 1.00 65.75 142 GLY A C 1
ATOM 1107 O O . GLY A 1 142 ? -17.569 5.471 3.211 1.00 65.75 142 GLY A O 1
ATOM 1108 N N . VAL A 1 143 ? -15.719 5.155 4.460 1.00 59.53 143 VAL A N 1
ATOM 1109 C CA . VAL A 1 143 ? -15.487 3.728 4.151 1.00 59.53 143 VAL A CA 1
ATOM 1110 C C . VAL A 1 143 ? -16.664 2.836 4.574 1.00 59.53 143 VAL A C 1
ATOM 1112 O O . VAL A 1 143 ? -16.965 1.840 3.922 1.00 59.53 143 VAL A O 1
ATOM 1115 N N . LEU A 1 144 ? -17.390 3.238 5.620 1.00 51.44 144 LEU A N 1
ATOM 1116 C CA . LEU A 1 144 ? -18.534 2.506 6.176 1.00 51.44 144 LEU A CA 1
ATOM 1117 C C . LEU A 1 144 ? -19.806 2.583 5.304 1.00 51.44 144 LEU A C 1
ATOM 1119 O O . LEU A 1 144 ? -20.752 1.830 5.528 1.00 51.44 144 LEU A O 1
ATOM 1123 N N . HIS A 1 145 ? -19.848 3.466 4.298 1.00 51.47 145 HIS A N 1
ATOM 1124 C CA . HIS A 1 145 ? -21.044 3.742 3.495 1.00 51.47 145 HIS A CA 1
ATOM 1125 C C . HIS A 1 145 ? -20.973 3.101 2.102 1.00 51.47 145 HIS A C 1
ATOM 1127 O O . HIS A 1 145 ? -20.908 3.794 1.087 1.00 51.47 145 HIS A O 1
ATOM 1133 N N . GLY A 1 146 ? -20.998 1.763 2.044 1.00 52.78 146 GLY A N 1
ATOM 1134 C CA . GLY A 1 146 ? -21.384 0.975 0.858 1.00 52.78 146 GLY A CA 1
ATOM 1135 C C . GLY A 1 146 ? -20.705 1.335 -0.474 1.00 52.78 146 GLY A C 1
ATOM 1136 O O . GLY A 1 146 ? -21.281 1.084 -1.536 1.00 52.78 146 GLY A O 1
ATOM 1137 N N . SER A 1 147 ? -19.518 1.955 -0.468 1.00 53.22 147 SER A N 1
ATOM 1138 C CA . SER A 1 147 ? -18.893 2.502 -1.683 1.00 53.22 147 SER A CA 1
ATOM 1139 C C . SER A 1 147 ? -18.603 1.421 -2.719 1.00 53.22 147 SER A C 1
ATOM 1141 O O . SER A 1 147 ? -18.825 1.646 -3.908 1.00 53.22 147 SER A O 1
ATOM 1143 N N . ASN A 1 148 ? -18.259 0.216 -2.265 1.00 55.38 148 ASN A N 1
ATOM 1144 C CA . ASN A 1 148 ? -17.887 -0.889 -3.144 1.00 55.38 148 ASN A CA 1
ATOM 1145 C C . ASN A 1 148 ? -19.039 -1.826 -3.529 1.00 55.38 148 ASN A C 1
ATOM 1147 O O . ASN A 1 148 ? -18.837 -2.666 -4.401 1.00 55.38 148 ASN A O 1
ATOM 1151 N N . GLN A 1 149 ? -20.254 -1.673 -2.976 1.00 58.81 149 GLN A N 1
ATOM 1152 C CA . GLN A 1 149 ? -21.409 -2.470 -3.435 1.00 58.81 149 GLN A CA 1
ATOM 1153 C C . GLN A 1 149 ? -21.678 -2.276 -4.935 1.00 58.81 149 GLN A C 1
ATOM 1155 O O . GLN A 1 149 ? -22.214 -3.158 -5.596 1.00 58.81 149 GLN A O 1
ATOM 1160 N N . GLN A 1 150 ? -21.268 -1.129 -5.484 1.00 65.38 150 GLN A N 1
ATOM 1161 C CA . GLN A 1 150 ? -21.387 -0.829 -6.907 1.00 65.38 150 GLN A CA 1
ATOM 1162 C C . GLN A 1 150 ? -20.215 -1.337 -7.748 1.00 65.38 150 GLN A C 1
ATOM 1164 O O . GLN A 1 150 ? -20.337 -1.355 -8.960 1.00 65.38 150 GLN A O 1
ATOM 1169 N N . LEU A 1 151 ? -19.088 -1.744 -7.157 1.00 70.38 151 LEU A N 1
ATOM 1170 C CA . LEU A 1 151 ? -17.918 -2.180 -7.931 1.00 70.38 151 LEU A CA 1
ATOM 1171 C C . LEU A 1 151 ? -18.062 -3.605 -8.471 1.00 70.38 151 LEU A C 1
ATOM 1173 O O . LEU A 1 151 ? -17.268 -4.002 -9.317 1.00 70.38 151 LEU A O 1
ATOM 1177 N N . HIS A 1 152 ? -19.062 -4.361 -7.994 1.00 73.00 152 HIS A N 1
ATOM 1178 C CA . HIS A 1 152 ? -19.213 -5.796 -8.260 1.00 73.00 152 HIS A CA 1
ATOM 1179 C C . HIS A 1 152 ? -17.930 -6.597 -7.969 1.00 73.00 152 HIS A C 1
ATOM 1181 O O . HIS A 1 152 ? -17.706 -7.648 -8.565 1.00 73.00 152 HIS A O 1
ATOM 1187 N N . ALA A 1 153 ? -17.096 -6.091 -7.054 1.00 78.69 153 ALA A N 1
ATOM 1188 C CA . ALA A 1 153 ? -15.839 -6.721 -6.691 1.00 78.69 153 ALA A CA 1
ATOM 1189 C C . ALA A 1 153 ? -16.088 -8.048 -5.967 1.00 78.69 153 ALA A C 1
ATOM 1191 O O . ALA A 1 153 ? -17.035 -8.172 -5.185 1.00 78.69 153 ALA A O 1
ATOM 1192 N N . GLY A 1 154 ? -15.236 -9.033 -6.232 1.00 82.62 154 GLY A N 1
ATOM 1193 C CA . GLY A 1 154 ? -15.396 -10.396 -5.732 1.00 82.62 154 GLY A CA 1
ATOM 1194 C C . GLY A 1 154 ? -14.189 -10.929 -4.966 1.00 82.62 154 GLY A C 1
ATOM 1195 O O . GLY A 1 154 ? -13.145 -10.290 -4.845 1.00 82.62 154 GLY A O 1
ATOM 1196 N N . LYS A 1 155 ? -14.321 -12.171 -4.484 1.00 86.19 155 LYS A N 1
ATOM 1197 C CA . LYS A 1 155 ? -13.240 -12.912 -3.811 1.00 86.19 155 LYS A CA 1
ATOM 1198 C C . LYS A 1 155 ? -11.996 -13.087 -4.693 1.00 86.19 155 LYS A C 1
ATOM 1200 O O . LYS A 1 155 ? -10.885 -13.067 -4.174 1.00 86.19 155 LYS A O 1
ATOM 1205 N N . SER A 1 156 ? -12.178 -13.239 -6.007 1.00 89.06 156 SER A N 1
ATOM 1206 C CA . SER A 1 156 ? -11.087 -13.330 -6.991 1.00 89.06 156 SER A CA 1
ATOM 1207 C C . SER A 1 156 ? -10.193 -12.094 -6.991 1.00 89.06 156 SER A C 1
ATOM 1209 O O . SER A 1 156 ? -8.975 -12.216 -7.089 1.00 89.06 156 SER A O 1
ATOM 1211 N N . ASP A 1 157 ? -10.794 -10.917 -6.837 1.00 90.12 157 ASP A N 1
ATOM 1212 C CA . ASP A 1 157 ? -10.093 -9.639 -6.919 1.00 90.12 157 ASP A CA 1
ATOM 1213 C C . ASP A 1 157 ? -9.205 -9.458 -5.685 1.00 90.12 157 ASP A C 1
ATOM 1215 O O . ASP A 1 157 ? -8.050 -9.051 -5.788 1.00 90.12 157 ASP A O 1
ATOM 1219 N N . VAL A 1 158 ? -9.726 -9.838 -4.512 1.00 91.00 158 VAL A N 1
ATOM 1220 C CA . VAL A 1 158 ? -8.965 -9.853 -3.256 1.00 91.00 158 VAL A CA 1
ATOM 1221 C C . VAL A 1 158 ? -7.795 -10.835 -3.340 1.00 91.00 158 VAL A C 1
ATOM 1223 O O . VAL A 1 158 ? -6.679 -10.477 -2.977 1.00 91.00 158 VAL A O 1
ATOM 1226 N N . ASP A 1 159 ? -8.016 -12.048 -3.849 1.00 92.12 159 ASP A N 1
ATOM 1227 C CA . ASP A 1 159 ? -6.960 -13.057 -4.009 1.00 92.12 159 ASP A CA 1
ATOM 1228 C C . ASP A 1 159 ? -5.849 -12.582 -4.963 1.00 92.12 159 ASP A C 1
ATOM 1230 O O . ASP A 1 159 ? -4.666 -12.677 -4.633 1.00 92.12 159 ASP A O 1
ATOM 1234 N N . LEU A 1 160 ? -6.207 -11.976 -6.101 1.00 91.62 160 LEU A N 1
ATOM 1235 C CA . LEU A 1 160 ? -5.241 -11.375 -7.025 1.00 91.62 160 LEU A CA 1
ATOM 1236 C C . LEU A 1 160 ? -4.376 -10.309 -6.336 1.00 91.62 160 LEU A C 1
ATOM 1238 O O . LEU A 1 160 ? -3.151 -10.338 -6.461 1.00 91.62 160 LEU A O 1
ATOM 1242 N N . LEU A 1 161 ? -4.997 -9.386 -5.596 1.00 93.06 161 LEU A N 1
ATOM 1243 C CA . LEU A 1 161 ? -4.282 -8.318 -4.893 1.00 93.06 161 LEU A CA 1
ATOM 1244 C C . LEU A 1 161 ? -3.390 -8.861 -3.767 1.00 93.06 161 LEU A C 1
ATOM 1246 O O . LEU A 1 161 ? -2.278 -8.363 -3.584 1.00 93.06 161 LEU A O 1
ATOM 1250 N N . ILE A 1 162 ? -3.836 -9.896 -3.044 1.00 91.75 162 ILE A N 1
ATOM 1251 C CA . ILE A 1 162 ? -3.025 -10.567 -2.018 1.00 91.75 162 ILE A CA 1
ATOM 1252 C C . ILE A 1 162 ? -1.786 -11.185 -2.664 1.00 91.75 162 ILE A C 1
ATOM 1254 O O . ILE A 1 162 ? -0.681 -10.976 -2.168 1.00 91.75 162 ILE A O 1
ATOM 1258 N N . ARG A 1 163 ? -1.939 -11.912 -3.779 1.00 89.38 163 ARG A N 1
ATOM 1259 C CA . ARG A 1 163 ? -0.799 -12.500 -4.502 1.00 89.38 163 ARG A CA 1
ATOM 1260 C C . ARG A 1 163 ? 0.175 -11.418 -4.951 1.00 89.38 163 ARG A C 1
ATOM 1262 O O . ARG A 1 163 ? 1.353 -11.504 -4.627 1.00 89.38 163 ARG A O 1
ATOM 1269 N N . LEU A 1 164 ? -0.325 -10.363 -5.596 1.00 89.12 164 LEU A N 1
ATOM 1270 C CA . LEU A 1 164 ? 0.490 -9.232 -6.048 1.00 89.12 164 LEU A CA 1
ATOM 1271 C C . LEU A 1 164 ? 1.272 -8.564 -4.914 1.00 89.12 164 LEU A C 1
ATOM 1273 O O . LEU A 1 164 ? 2.426 -8.198 -5.111 1.00 89.12 164 LEU A O 1
ATOM 1277 N N . ALA A 1 165 ? 0.676 -8.427 -3.728 1.00 88.38 165 ALA A N 1
ATOM 1278 C CA . ALA A 1 165 ? 1.346 -7.830 -2.575 1.00 88.38 165 ALA A CA 1
ATOM 1279 C C . ALA A 1 165 ? 2.534 -8.658 -2.056 1.00 88.38 165 ALA A C 1
ATOM 1281 O O . ALA A 1 165 ? 3.439 -8.096 -1.435 1.00 88.38 165 ALA A O 1
ATOM 1282 N N . TRP A 1 166 ? 2.522 -9.976 -2.289 1.00 84.06 166 TRP A N 1
ATOM 1283 C CA . TRP A 1 166 ? 3.558 -10.909 -1.838 1.00 84.06 166 TRP A CA 1
ATOM 1284 C C . TRP A 1 166 ? 4.579 -11.279 -2.910 1.00 84.06 166 TRP A C 1
ATOM 1286 O O . TRP A 1 166 ? 5.605 -11.886 -2.585 1.00 84.06 166 TRP A O 1
ATOM 1296 N N . GLU A 1 167 ? 4.321 -10.920 -4.163 1.00 77.44 167 GLU A N 1
ATOM 1297 C CA . GLU A 1 167 ? 5.242 -11.179 -5.258 1.00 77.44 167 GLU A CA 1
ATOM 1298 C C . GLU A 1 167 ? 6.540 -10.391 -5.068 1.00 77.44 167 GLU A C 1
ATOM 1300 O O . GLU A 1 167 ? 6.557 -9.198 -4.753 1.00 77.44 167 GLU A O 1
ATOM 1305 N N . ARG A 1 168 ? 7.666 -11.092 -5.213 1.00 68.00 168 ARG A N 1
ATOM 1306 C CA . ARG A 1 168 ? 8.988 -10.552 -4.889 1.00 68.00 168 ARG A CA 1
ATOM 1307 C C . ARG A 1 168 ? 9.725 -10.182 -6.165 1.00 68.00 168 ARG A C 1
ATOM 1309 O O . ARG A 1 168 ? 9.818 -10.982 -7.092 1.00 68.00 168 ARG A O 1
ATOM 1316 N N . ARG A 1 169 ? 10.335 -8.996 -6.191 1.00 62.47 169 ARG A N 1
ATOM 1317 C CA . ARG A 1 169 ? 11.266 -8.628 -7.257 1.00 62.47 169 ARG A CA 1
ATOM 1318 C C . ARG A 1 169 ? 12.572 -9.388 -7.056 1.00 62.47 169 ARG A C 1
ATOM 1320 O O . ARG A 1 169 ? 13.248 -9.223 -6.038 1.00 62.47 169 ARG A O 1
ATOM 1327 N N . GLU A 1 170 ? 12.958 -10.186 -8.042 1.00 54.31 170 GLU A N 1
ATOM 1328 C CA . GLU A 1 170 ? 14.320 -10.701 -8.106 1.00 54.31 170 GLU A CA 1
ATOM 1329 C C . GLU A 1 170 ? 15.292 -9.520 -8.182 1.00 54.31 170 GLU A C 1
ATOM 1331 O O . GLU A 1 170 ? 15.212 -8.676 -9.082 1.00 54.31 170 GLU A O 1
ATOM 1336 N N . GLY A 1 171 ? 16.198 -9.434 -7.206 1.00 46.47 171 GLY A N 1
ATOM 1337 C CA . GLY A 1 171 ? 17.326 -8.515 -7.266 1.00 46.47 171 GLY A CA 1
ATOM 1338 C C . GLY A 1 171 ? 18.152 -8.850 -8.504 1.00 46.47 171 GLY A C 1
ATOM 1339 O O . GLY A 1 171 ? 18.793 -9.898 -8.569 1.00 46.47 171 GLY A O 1
ATOM 1340 N N . GLY A 1 172 ? 18.071 -7.994 -9.522 1.00 39.84 172 GLY A N 1
ATOM 1341 C CA . GLY A 1 172 ? 18.806 -8.145 -10.769 1.00 39.84 172 GLY A CA 1
ATOM 1342 C C . GLY A 1 172 ? 20.308 -8.035 -10.529 1.00 39.84 172 GLY A C 1
ATOM 1343 O O . GLY A 1 172 ? 20.877 -6.946 -10.576 1.00 39.84 172 GLY A O 1
ATOM 1344 N N . GLY A 1 173 ? 20.953 -9.176 -10.314 1.00 37.25 173 GLY A N 1
ATOM 1345 C CA . GLY A 1 173 ? 22.395 -9.279 -10.189 1.00 37.25 173 GLY A CA 1
ATOM 1346 C C . GLY A 1 173 ? 22.889 -10.663 -10.545 1.00 37.25 173 GLY A C 1
ATOM 1347 O O . GLY A 1 173 ? 23.044 -11.520 -9.679 1.00 37.25 173 GLY A O 1
ATOM 1348 N N . VAL A 1 174 ? 23.218 -10.865 -11.819 1.00 37.44 174 VAL A N 1
ATOM 1349 C CA . VAL A 1 174 ? 24.071 -11.983 -12.218 1.00 37.44 174 VAL A CA 1
ATOM 1350 C C . VAL A 1 174 ? 25.458 -11.725 -11.626 1.00 37.44 174 VAL A C 1
ATOM 1352 O O . VAL A 1 174 ? 26.279 -11.023 -12.215 1.00 37.44 174 VAL A O 1
ATOM 1355 N N . SER A 1 175 ? 25.737 -12.292 -10.453 1.00 35.88 175 SER A N 1
ATOM 1356 C CA . SER A 1 175 ? 27.109 -12.422 -9.969 1.00 35.88 175 SER A CA 1
ATOM 1357 C C . SER A 1 175 ? 27.803 -13.481 -10.824 1.00 35.88 175 SER A C 1
ATOM 1359 O O . SER A 1 175 ? 27.812 -14.673 -10.509 1.00 35.88 175 SER A O 1
ATOM 1361 N N . LYS A 1 176 ? 28.377 -13.062 -11.959 1.00 42.78 176 LYS A N 1
ATOM 1362 C CA . LYS A 1 176 ? 29.417 -13.839 -12.642 1.00 42.78 176 LYS A CA 1
ATOM 1363 C C . LYS A 1 176 ? 30.652 -13.814 -11.742 1.00 42.78 176 LYS A C 1
ATOM 1365 O O . LYS A 1 176 ? 31.508 -12.970 -11.948 1.00 42.78 176 LYS A O 1
ATOM 1370 N N . VAL A 1 177 ? 30.669 -14.668 -10.716 1.00 41.72 177 VAL A N 1
ATOM 1371 C CA . VAL A 1 177 ? 31.811 -15.272 -9.995 1.00 41.72 177 VAL A CA 1
ATOM 1372 C C . VAL A 1 177 ? 31.279 -15.764 -8.640 1.00 41.72 177 VAL A C 1
ATOM 1374 O O . VAL A 1 177 ? 31.184 -15.003 -7.687 1.00 41.72 177 VAL A O 1
ATOM 1377 N N . GLY A 1 178 ? 30.928 -17.052 -8.562 1.00 34.56 178 GLY A N 1
ATOM 1378 C CA . GLY A 1 178 ? 31.178 -17.954 -7.422 1.00 34.56 178 GLY A CA 1
ATOM 1379 C C . GLY A 1 178 ? 30.767 -17.593 -5.983 1.00 34.56 178 GLY A C 1
ATOM 1380 O O . GLY A 1 178 ? 31.066 -18.375 -5.086 1.00 34.56 178 GLY A O 1
ATOM 1381 N N . LYS A 1 179 ? 30.090 -16.476 -5.716 1.00 34.44 179 LYS A N 1
ATOM 1382 C CA . LYS A 1 179 ? 29.518 -16.137 -4.409 1.00 34.44 179 LYS A CA 1
ATOM 1383 C C . LYS A 1 179 ? 28.073 -15.711 -4.611 1.00 34.44 179 LYS A C 1
ATOM 1385 O O . LYS A 1 179 ? 27.805 -14.640 -5.152 1.00 34.44 179 LYS A O 1
ATOM 1390 N N . LYS A 1 180 ? 27.146 -16.562 -4.161 1.00 32.16 180 LYS A N 1
ATOM 1391 C CA . LYS A 1 180 ? 25.759 -16.178 -3.884 1.00 32.16 180 LYS A CA 1
ATOM 1392 C C . LYS A 1 180 ? 25.775 -15.177 -2.725 1.00 32.16 180 LYS A C 1
ATOM 1394 O O . LYS A 1 180 ? 25.560 -15.550 -1.578 1.00 32.16 180 LYS A O 1
ATOM 1399 N N . GLU A 1 181 ? 26.077 -13.917 -3.009 1.00 34.53 181 GLU A N 1
ATOM 1400 C CA . GLU A 1 181 ? 25.533 -12.842 -2.190 1.00 34.53 181 GLU A CA 1
ATOM 1401 C C . GLU A 1 181 ? 24.052 -12.772 -2.551 1.00 34.53 181 GLU A C 1
ATOM 1403 O O . GLU A 1 181 ? 23.696 -12.461 -3.688 1.00 34.53 181 GLU A O 1
ATOM 1408 N N . ALA A 1 182 ? 23.191 -13.174 -1.615 1.00 34.28 182 ALA A N 1
ATOM 1409 C CA . ALA A 1 182 ? 21.767 -12.919 -1.720 1.00 34.28 182 ALA A CA 1
ATOM 1410 C C . ALA A 1 182 ? 21.604 -11.398 -1.814 1.00 34.28 182 ALA A C 1
ATOM 1412 O O . ALA A 1 182 ? 21.791 -10.691 -0.823 1.00 34.28 182 ALA A O 1
ATOM 1413 N N . GLN A 1 183 ? 21.349 -10.883 -3.017 1.00 39.91 183 GLN A N 1
ATOM 1414 C CA . GLN A 1 183 ? 20.951 -9.491 -3.154 1.00 39.91 183 GLN A CA 1
ATOM 1415 C C . GLN A 1 183 ? 19.670 -9.292 -2.338 1.00 39.91 183 GLN A C 1
ATOM 1417 O O . GLN A 1 183 ? 18.813 -10.183 -2.352 1.00 39.91 183 GLN A O 1
ATOM 1422 N N . PRO A 1 184 ? 19.535 -8.174 -1.604 1.00 42.44 184 PRO A N 1
ATOM 1423 C CA . PRO A 1 184 ? 18.326 -7.920 -0.845 1.00 42.44 184 PRO A CA 1
ATOM 1424 C C . PRO A 1 184 ? 17.149 -7.930 -1.822 1.00 42.44 184 PRO A C 1
ATOM 1426 O O . PRO A 1 184 ? 17.149 -7.216 -2.827 1.00 42.44 184 PRO A O 1
ATOM 1429 N N . LEU A 1 185 ? 16.189 -8.813 -1.548 1.00 46.25 185 LEU A N 1
ATOM 1430 C CA . LEU A 1 185 ? 14.899 -8.879 -2.222 1.00 46.25 185 LEU A CA 1
ATOM 1431 C C . LEU A 1 185 ? 14.305 -7.469 -2.203 1.00 46.25 185 LEU A C 1
ATOM 1433 O O . LEU A 1 185 ? 14.006 -6.942 -1.132 1.00 46.25 185 LEU A O 1
ATOM 1437 N N . VAL A 1 186 ? 14.182 -6.832 -3.366 1.00 51.22 186 VAL A N 1
ATOM 1438 C CA . VAL A 1 186 ? 13.664 -5.464 -3.436 1.00 51.22 186 VAL A CA 1
ATOM 1439 C C . VAL A 1 186 ? 12.151 -5.555 -3.277 1.00 51.22 186 VAL A C 1
ATOM 1441 O O . VAL A 1 186 ? 11.435 -5.899 -4.214 1.00 51.22 186 VAL A O 1
ATOM 1444 N N . CYS A 1 187 ? 11.662 -5.301 -2.066 1.00 53.28 187 CYS A N 1
ATOM 1445 C CA . CYS A 1 187 ? 10.244 -5.053 -1.831 1.00 53.28 187 CYS A CA 1
ATOM 1446 C C . CYS A 1 187 ? 9.778 -3.900 -2.738 1.00 53.28 187 CYS A C 1
ATOM 1448 O O . CYS A 1 187 ? 10.555 -2.976 -2.977 1.00 53.28 187 CYS A O 1
ATOM 1450 N N . MET A 1 188 ? 8.542 -3.962 -3.244 1.00 73.81 188 MET A N 1
ATOM 1451 C CA . MET A 1 188 ? 7.875 -2.871 -3.967 1.00 73.81 188 MET A CA 1
ATOM 1452 C C . MET A 1 188 ? 6.893 -2.200 -3.000 1.00 73.81 188 MET A C 1
ATOM 1454 O O . MET A 1 188 ? 5.706 -2.527 -3.016 1.00 73.81 188 MET A O 1
ATOM 1458 N N . PRO A 1 189 ? 7.352 -1.310 -2.103 1.00 77.94 189 PRO A N 1
ATOM 1459 C CA . PRO A 1 189 ? 6.573 -0.971 -0.923 1.00 77.94 189 PRO A CA 1
ATOM 1460 C C . PRO A 1 189 ? 5.336 -0.144 -1.273 1.00 77.94 189 PRO A C 1
ATOM 1462 O O . PRO A 1 189 ? 4.305 -0.283 -0.631 1.00 77.94 189 PRO A O 1
ATOM 1465 N N . THR A 1 190 ? 5.416 0.649 -2.339 1.00 84.31 190 THR A N 1
ATOM 1466 C CA . THR A 1 190 ? 4.313 1.425 -2.916 1.00 84.31 190 THR A CA 1
ATOM 1467 C C . THR A 1 190 ? 3.223 0.535 -3.516 1.00 84.31 190 THR A C 1
ATOM 1469 O O . THR A 1 190 ? 2.039 0.781 -3.287 1.00 84.31 190 THR A O 1
ATOM 1472 N N . LEU A 1 191 ? 3.595 -0.532 -4.234 1.00 89.00 191 LEU A N 1
ATOM 1473 C CA . LEU A 1 191 ? 2.645 -1.542 -4.709 1.00 89.00 191 LEU A CA 1
ATOM 1474 C C . LEU A 1 191 ? 2.004 -2.272 -3.523 1.00 89.00 191 LEU A C 1
ATOM 1476 O O . LEU A 1 191 ? 0.783 -2.386 -3.472 1.00 89.00 191 LEU A O 1
ATOM 1480 N N . THR A 1 192 ? 2.802 -2.717 -2.548 1.00 90.19 192 THR A N 1
ATOM 1481 C CA . THR A 1 192 ? 2.292 -3.374 -1.336 1.00 90.19 192 THR A CA 1
ATOM 1482 C C . THR A 1 192 ? 1.326 -2.463 -0.577 1.00 90.19 192 THR A C 1
ATOM 1484 O O . THR A 1 192 ? 0.239 -2.905 -0.216 1.00 90.19 192 THR A O 1
ATOM 1487 N N . GLN A 1 193 ? 1.672 -1.189 -0.381 1.00 91.44 193 GLN A N 1
ATOM 1488 C CA . GLN A 1 193 ? 0.811 -0.191 0.253 1.00 91.44 193 GLN A CA 1
ATOM 1489 C C . GLN A 1 193 ? -0.518 -0.048 -0.498 1.00 91.44 193 GLN A C 1
ATOM 1491 O O . GLN A 1 193 ? -1.580 -0.124 0.115 1.00 91.44 193 GLN A O 1
ATOM 1496 N N . ALA A 1 194 ? -0.474 0.089 -1.826 1.00 91.31 194 ALA A N 1
ATOM 1497 C CA . ALA A 1 194 ? -1.680 0.208 -2.635 1.00 91.31 194 ALA A CA 1
ATOM 1498 C C . ALA A 1 194 ? -2.548 -1.063 -2.583 1.00 91.31 194 ALA A C 1
ATOM 1500 O O . ALA A 1 194 ? -3.770 -0.959 -2.475 1.00 91.31 194 ALA A O 1
ATOM 1501 N N . CYS A 1 195 ? -1.940 -2.256 -2.582 1.00 94.25 195 CYS A N 1
ATOM 1502 C CA . CYS A 1 195 ? -2.661 -3.513 -2.372 1.00 94.25 195 CYS A CA 1
ATOM 1503 C C . CYS A 1 195 ? -3.335 -3.555 -0.995 1.00 94.25 195 CYS A C 1
ATOM 1505 O O . CYS A 1 195 ? -4.499 -3.934 -0.906 1.00 94.25 195 CYS A O 1
ATOM 1507 N N . VAL A 1 196 ? -2.635 -3.152 0.070 1.00 93.44 196 VAL A N 1
ATOM 1508 C CA . VAL A 1 196 ? -3.186 -3.097 1.435 1.00 93.44 196 VAL A CA 1
ATOM 1509 C C . VAL A 1 196 ? -4.383 -2.171 1.512 1.00 93.44 196 VAL A C 1
ATOM 1511 O O . VAL A 1 196 ? -5.435 -2.590 1.995 1.00 93.44 196 VAL A O 1
ATOM 1514 N N . GLY A 1 197 ? -4.253 -0.958 0.983 1.00 90.94 197 GLY A N 1
ATOM 1515 C CA . GLY A 1 197 ? -5.352 -0.008 0.938 1.00 90.94 197 GLY A CA 1
ATOM 1516 C C . GLY A 1 197 ? -6.548 -0.535 0.138 1.00 90.94 197 GLY A C 1
ATOM 1517 O O . GLY A 1 197 ? -7.689 -0.437 0.590 1.00 90.94 197 GLY A O 1
ATOM 1518 N N . ALA A 1 198 ? -6.303 -1.157 -1.020 1.00 91.38 198 ALA A N 1
ATOM 1519 C CA . ALA A 1 198 ? -7.366 -1.699 -1.862 1.00 91.38 198 ALA A CA 1
ATOM 1520 C C . ALA A 1 198 ? -8.092 -2.894 -1.217 1.00 91.38 198 ALA A C 1
ATOM 1522 O O . ALA A 1 198 ? -9.324 -2.929 -1.180 1.00 91.38 198 ALA A O 1
ATOM 1523 N N . ILE A 1 199 ? -7.342 -3.852 -0.661 1.00 92.75 199 ILE A N 1
ATOM 1524 C CA . ILE A 1 199 ? -7.889 -5.012 0.059 1.00 92.75 199 ILE A CA 1
ATOM 1525 C C . ILE A 1 199 ? -8.658 -4.554 1.296 1.00 92.75 199 ILE A C 1
ATOM 1527 O O . ILE A 1 199 ? -9.765 -5.035 1.527 1.00 92.75 199 ILE A O 1
ATOM 1531 N N . GLY A 1 200 ? -8.106 -3.608 2.063 1.00 90.44 200 GLY A N 1
ATOM 1532 C CA . GLY A 1 200 ? -8.752 -3.034 3.240 1.00 90.44 200 GLY A CA 1
ATOM 1533 C C . GLY A 1 200 ? -10.148 -2.513 2.908 1.00 90.44 200 GLY A C 1
ATOM 1534 O O . GLY A 1 200 ? -11.138 -2.983 3.466 1.00 90.44 200 GLY A O 1
ATOM 1535 N N . LEU A 1 201 ? -10.246 -1.626 1.914 1.00 86.94 201 LEU A N 1
ATOM 1536 C CA . LEU A 1 201 ? -11.526 -1.060 1.487 1.00 86.94 201 LEU A CA 1
ATOM 1537 C C . LEU A 1 201 ? -12.496 -2.134 0.964 1.00 86.94 201 LEU A C 1
ATOM 1539 O O . LEU A 1 201 ? -13.677 -2.097 1.315 1.00 86.94 201 LEU A O 1
ATOM 1543 N N . LEU A 1 202 ? -12.030 -3.098 0.157 1.00 88.00 202 LEU A N 1
ATOM 1544 C CA . LEU A 1 202 ? -12.867 -4.204 -0.339 1.00 88.00 202 LEU A CA 1
ATOM 1545 C C . LEU A 1 202 ? -13.437 -5.045 0.803 1.00 88.00 202 LEU A C 1
ATOM 1547 O O . LEU A 1 202 ? -14.650 -5.219 0.906 1.00 88.00 202 LEU A O 1
ATOM 1551 N N . CYS A 1 203 ? -12.579 -5.530 1.690 1.00 89.44 203 CYS A N 1
ATOM 1552 C CA . CYS A 1 203 ? -12.989 -6.403 2.777 1.00 89.44 203 CYS A CA 1
ATOM 1553 C C . CYS A 1 203 ? -13.932 -5.693 3.760 1.00 89.44 203 CYS A C 1
ATOM 1555 O O . CYS A 1 203 ? -14.927 -6.296 4.157 1.00 89.44 203 CYS A O 1
ATOM 1557 N N . VAL A 1 204 ? -13.689 -4.414 4.098 1.00 84.69 204 VAL A N 1
ATOM 1558 C CA . VAL A 1 204 ? -14.605 -3.639 4.963 1.00 84.69 204 VAL A CA 1
ATOM 1559 C C . VAL A 1 204 ? -15.992 -3.561 4.324 1.00 84.69 204 VAL A C 1
ATOM 1561 O O . VAL A 1 204 ? -17.014 -3.717 4.991 1.00 84.69 204 VAL A O 1
ATOM 1564 N N . SER A 1 205 ? -16.036 -3.353 3.010 1.00 80.44 205 SER A N 1
ATOM 1565 C CA . SER A 1 205 ? -17.286 -3.124 2.292 1.00 80.44 205 SER A CA 1
ATOM 1566 C C . SER A 1 205 ? -18.175 -4.353 2.107 1.00 80.44 205 SER A C 1
ATOM 1568 O O . SER A 1 205 ? -19.376 -4.185 1.891 1.00 80.44 205 SER A O 1
ATOM 1570 N N . PHE A 1 206 ? -17.619 -5.566 2.188 1.00 84.25 206 PHE A N 1
ATOM 1571 C CA . PHE A 1 206 ? -18.420 -6.789 2.122 1.00 84.25 206 PHE A CA 1
ATOM 1572 C C . PHE A 1 206 ? -19.310 -6.942 3.356 1.00 84.25 206 PHE A C 1
ATOM 1574 O O . PHE A 1 206 ? -20.405 -7.482 3.246 1.00 84.25 206 PHE A O 1
ATOM 1581 N N . GLY A 1 207 ? -18.888 -6.410 4.509 1.00 81.31 207 GLY A N 1
ATOM 1582 C CA . GLY A 1 207 ? -19.690 -6.467 5.730 1.00 81.31 207 GLY A CA 1
ATOM 1583 C C . GLY A 1 207 ? -19.927 -7.899 6.219 1.00 81.31 207 GLY A C 1
ATOM 1584 O O . GLY A 1 207 ? -20.970 -8.177 6.804 1.00 81.31 207 GLY A O 1
ATOM 1585 N N . GLU A 1 208 ? -18.971 -8.793 5.969 1.00 88.06 208 GLU A N 1
ATOM 1586 C CA . GLU A 1 208 ? -19.010 -10.199 6.366 1.00 88.06 208 GLU A CA 1
ATOM 1587 C C . GLU A 1 208 ? -17.822 -10.535 7.270 1.00 88.06 208 GLU A C 1
ATOM 1589 O O . GLU A 1 208 ? -16.715 -10.023 7.089 1.00 88.06 208 GLU A O 1
ATOM 1594 N N . VAL A 1 209 ? -18.032 -11.456 8.211 1.00 91.50 209 VAL A N 1
ATOM 1595 C CA . VAL A 1 209 ? -16.998 -11.904 9.156 1.00 91.50 209 VAL A CA 1
ATOM 1596 C C . VAL A 1 209 ? -15.799 -12.516 8.426 1.00 91.50 209 VAL A C 1
ATOM 1598 O O . VAL A 1 209 ? -14.659 -12.212 8.768 1.00 91.50 209 VAL A O 1
ATOM 1601 N N . GLU A 1 210 ? -16.036 -13.337 7.392 1.00 92.00 210 GLU A N 1
ATOM 1602 C CA . GLU A 1 210 ? -14.967 -13.954 6.586 1.00 92.00 210 GLU A CA 1
ATOM 1603 C C . GLU A 1 210 ? -14.116 -12.884 5.891 1.00 92.00 210 GLU A C 1
ATOM 1605 O O . GLU A 1 210 ? -12.889 -12.938 5.948 1.00 92.00 210 GLU A O 1
ATOM 1610 N N . ALA A 1 211 ? -14.755 -11.877 5.291 1.00 90.94 211 ALA A N 1
ATOM 1611 C CA . ALA A 1 211 ? -14.063 -10.780 4.627 1.00 90.94 211 ALA A CA 1
ATOM 1612 C C . ALA A 1 211 ? -13.208 -9.961 5.603 1.00 90.94 211 ALA A C 1
ATOM 1614 O O . ALA A 1 211 ? -12.034 -9.706 5.320 1.00 90.94 211 ALA A O 1
ATOM 1615 N N . THR A 1 212 ? -13.767 -9.599 6.761 1.00 92.94 212 THR A N 1
ATOM 1616 C CA . THR A 1 212 ? -13.042 -8.892 7.825 1.00 92.94 212 THR A CA 1
ATOM 1617 C C . THR A 1 212 ? -11.872 -9.724 8.344 1.00 92.94 212 THR A C 1
ATOM 1619 O O . THR A 1 212 ? -10.779 -9.193 8.521 1.00 92.94 212 THR A O 1
ATOM 1622 N N . LEU A 1 213 ? -12.061 -11.031 8.545 1.00 95.00 213 LEU A N 1
ATOM 1623 C CA . LEU A 1 213 ? -11.001 -11.939 8.980 1.00 95.00 213 LEU A CA 1
ATOM 1624 C C . LEU A 1 213 ? -9.858 -11.998 7.959 1.00 95.00 213 LEU A C 1
ATOM 1626 O O . LEU A 1 213 ? -8.704 -11.827 8.339 1.00 95.00 213 LEU A O 1
ATOM 1630 N N . VAL A 1 214 ? -10.166 -12.191 6.673 1.00 94.94 214 VAL A N 1
ATOM 1631 C CA . VAL A 1 214 ? -9.160 -12.238 5.598 1.00 94.94 214 VAL A CA 1
ATOM 1632 C C . VAL A 1 214 ? -8.391 -10.919 5.512 1.00 94.94 214 VAL A C 1
ATOM 1634 O O . VAL A 1 214 ? -7.158 -10.927 5.517 1.00 94.94 214 VAL A O 1
ATOM 1637 N N . GLY A 1 215 ? -9.102 -9.788 5.487 1.00 94.62 215 GLY A N 1
ATOM 1638 C CA . GLY A 1 215 ? -8.494 -8.460 5.430 1.00 94.62 215 GLY A CA 1
ATOM 1639 C C . GLY A 1 215 ? -7.622 -8.158 6.651 1.00 94.62 215 GLY A C 1
ATOM 1640 O O . GLY A 1 215 ? -6.482 -7.713 6.502 1.00 94.62 215 GLY A O 1
ATOM 1641 N N . ALA A 1 216 ? -8.106 -8.472 7.856 1.00 95.38 216 ALA A N 1
ATOM 1642 C CA . ALA A 1 216 ? -7.360 -8.281 9.096 1.00 95.38 216 ALA A CA 1
ATOM 1643 C C . ALA A 1 216 ? -6.120 -9.182 9.168 1.00 95.38 216 ALA A C 1
ATOM 1645 O O . ALA A 1 216 ? -5.040 -8.704 9.510 1.00 95.38 216 ALA A O 1
ATOM 1646 N N . SER A 1 217 ? -6.230 -10.466 8.812 1.00 94.50 217 SER A N 1
ATOM 1647 C CA . SER A 1 217 ? -5.081 -11.378 8.780 1.00 94.50 217 SER A CA 1
ATOM 1648 C C . SER A 1 217 ? -4.024 -10.927 7.772 1.00 94.50 217 SER A C 1
ATOM 1650 O O . SER A 1 217 ? -2.834 -10.962 8.085 1.00 94.50 217 SER A O 1
ATOM 1652 N N . PHE A 1 218 ? -4.438 -10.448 6.596 1.00 94.56 218 PHE A N 1
ATOM 1653 C CA . PHE A 1 218 ? -3.522 -9.886 5.608 1.00 94.56 218 PHE A CA 1
ATOM 1654 C C . PHE A 1 218 ? -2.820 -8.622 6.131 1.00 94.56 218 PHE A C 1
ATOM 1656 O O . PHE A 1 218 ? -1.591 -8.544 6.101 1.00 94.56 218 PHE A O 1
ATOM 1663 N N . ALA A 1 219 ? -3.564 -7.664 6.691 1.00 95.06 219 ALA A N 1
ATOM 1664 C CA . ALA A 1 219 ? -2.988 -6.443 7.250 1.00 95.06 219 ALA A CA 1
ATOM 1665 C C . ALA A 1 219 ? -2.038 -6.730 8.430 1.00 95.06 219 ALA A C 1
ATOM 1667 O O . ALA A 1 219 ? -0.948 -6.165 8.503 1.00 95.06 219 ALA A O 1
ATOM 16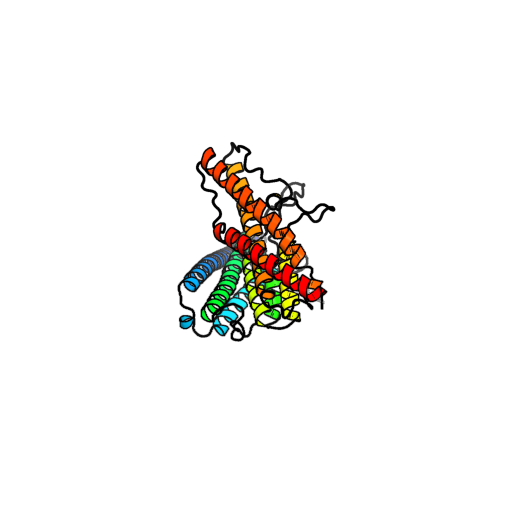68 N N . LEU A 1 220 ? -2.389 -7.666 9.319 1.00 94.00 220 LEU A N 1
ATOM 1669 C CA . LEU A 1 220 ? -1.505 -8.120 10.398 1.00 94.00 220 LEU A CA 1
ATOM 1670 C C . LEU A 1 220 ? -0.228 -8.778 9.866 1.00 94.00 220 LEU A C 1
ATOM 1672 O O . LEU A 1 220 ? 0.846 -8.567 10.435 1.00 94.00 220 LEU A O 1
ATOM 1676 N N . ALA A 1 221 ? -0.327 -9.554 8.783 1.00 91.12 221 ALA A N 1
ATOM 1677 C CA . ALA A 1 221 ? 0.835 -10.142 8.132 1.00 91.12 221 ALA A CA 1
ATOM 1678 C C . ALA A 1 221 ? 1.762 -9.054 7.578 1.00 91.12 221 ALA A C 1
ATOM 1680 O O . ALA A 1 221 ? 2.964 -9.125 7.814 1.00 91.12 221 ALA A O 1
ATOM 1681 N N . ILE A 1 222 ? 1.229 -8.008 6.940 1.00 90.38 222 ILE A N 1
ATOM 1682 C CA . ILE A 1 222 ? 2.029 -6.865 6.472 1.00 90.38 222 ILE A CA 1
ATOM 1683 C C . ILE A 1 222 ? 2.665 -6.111 7.645 1.00 90.38 222 ILE A C 1
ATOM 1685 O O . ILE A 1 222 ? 3.867 -5.838 7.621 1.00 90.38 222 ILE A O 1
ATOM 1689 N N . LEU A 1 223 ? 1.906 -5.859 8.713 1.00 89.12 223 LEU A N 1
ATOM 1690 C CA . LEU A 1 223 ? 2.392 -5.196 9.926 1.00 89.12 223 LEU A CA 1
ATOM 1691 C C . LEU A 1 223 ? 3.575 -5.946 10.570 1.00 89.12 223 LEU A C 1
ATOM 1693 O O . LEU A 1 223 ? 4.492 -5.324 11.111 1.00 89.12 223 LEU A O 1
ATOM 1697 N N . ALA A 1 224 ? 3.553 -7.282 10.504 1.00 81.94 224 ALA A N 1
ATOM 1698 C CA . ALA A 1 224 ? 4.590 -8.164 11.037 1.00 81.94 224 ALA A CA 1
ATOM 1699 C C . ALA A 1 224 ? 5.740 -8.453 10.051 1.00 81.94 224 ALA A C 1
ATOM 1701 O O . ALA A 1 224 ? 6.863 -8.711 10.489 1.00 81.94 224 ALA A O 1
ATOM 1702 N N . SER A 1 225 ? 5.477 -8.420 8.742 1.00 70.81 225 SER A N 1
ATOM 1703 C CA . SER A 1 225 ? 6.444 -8.734 7.681 1.00 70.81 225 SER A CA 1
ATOM 1704 C C . SER A 1 225 ? 7.645 -7.788 7.705 1.00 70.81 225 SER A C 1
ATOM 1706 O O . SER A 1 225 ? 7.489 -6.637 8.088 1.00 70.81 225 SER A O 1
ATOM 1708 N N . TYR A 1 226 ? 8.837 -8.243 7.295 1.00 57.66 226 TYR A N 1
ATOM 1709 C CA . TYR A 1 226 ? 10.135 -7.522 7.296 1.00 57.66 226 TYR A CA 1
ATOM 1710 C C . TYR A 1 226 ? 10.912 -7.487 8.627 1.00 57.66 226 TYR A C 1
ATOM 1712 O O . TYR A 1 226 ? 11.994 -6.908 8.689 1.00 57.66 226 TYR A O 1
ATOM 1720 N N . GLY A 1 227 ? 10.427 -8.135 9.691 1.00 46.56 227 GLY A N 1
ATOM 1721 C CA . GLY A 1 227 ? 11.299 -8.518 10.810 1.00 46.56 227 GLY A CA 1
ATOM 1722 C C . GLY A 1 227 ? 12.146 -9.731 10.424 1.00 46.56 227 GLY A C 1
ATOM 1723 O O . GLY A 1 227 ? 11.615 -10.652 9.818 1.00 46.56 227 GLY A O 1
ATOM 1724 N N . ASN A 1 228 ? 13.445 -9.748 10.740 1.00 37.84 228 ASN A N 1
ATOM 1725 C CA . ASN A 1 228 ? 14.290 -10.919 10.480 1.00 37.84 228 ASN A CA 1
ATOM 1726 C C . ASN A 1 228 ? 13.650 -12.191 11.074 1.00 37.84 228 ASN A C 1
ATOM 1728 O O . ASN A 1 228 ? 13.529 -12.313 12.292 1.00 37.84 228 ASN A O 1
ATOM 1732 N N . ASP A 1 229 ? 13.315 -13.151 10.207 1.00 35.88 229 ASP A N 1
ATOM 1733 C CA . ASP A 1 229 ? 12.761 -14.484 10.511 1.00 35.88 229 ASP A CA 1
ATOM 1734 C C . ASP A 1 229 ? 13.773 -15.440 11.182 1.00 35.88 229 ASP A C 1
ATOM 1736 O O . ASP A 1 229 ? 13.680 -16.665 11.100 1.00 35.88 229 ASP A O 1
ATOM 1740 N N . SER A 1 230 ? 14.767 -14.911 11.890 1.00 32.62 230 SER A N 1
ATOM 1741 C CA . SER A 1 230 ? 15.789 -15.712 12.555 1.00 32.62 230 SER A CA 1
ATOM 1742 C C . SER A 1 230 ? 16.014 -15.221 13.982 1.00 32.62 230 SER A C 1
ATOM 1744 O O . SER A 1 230 ? 16.658 -14.199 14.200 1.00 32.62 230 SER A O 1
ATOM 1746 N N . ALA A 1 231 ? 15.517 -16.024 14.929 1.00 31.52 231 ALA A N 1
ATOM 1747 C CA . ALA A 1 231 ? 15.760 -15.993 16.373 1.00 31.52 231 ALA A CA 1
ATOM 1748 C C . ALA A 1 231 ? 15.110 -14.848 17.184 1.00 31.52 231 ALA A C 1
ATOM 1750 O O . ALA A 1 231 ? 15.635 -13.748 17.285 1.00 31.52 231 ALA A O 1
ATOM 1751 N N . ALA A 1 232 ? 13.999 -15.188 17.853 1.00 35.22 232 ALA A N 1
ATOM 1752 C CA . ALA A 1 232 ? 13.655 -14.911 19.263 1.00 35.22 232 ALA A CA 1
ATOM 1753 C C . ALA A 1 232 ? 13.808 -13.499 19.884 1.00 35.22 232 ALA A C 1
ATOM 1755 O O . ALA A 1 232 ? 13.555 -13.341 21.076 1.00 35.22 232 ALA A O 1
ATOM 1756 N N . THR A 1 233 ? 14.123 -12.458 19.126 1.00 39.25 233 THR A N 1
ATOM 1757 C CA . THR A 1 233 ? 14.100 -11.069 19.597 1.00 39.25 233 THR A CA 1
ATOM 1758 C C . THR A 1 233 ? 13.466 -10.215 18.518 1.00 39.25 233 THR A C 1
ATOM 1760 O O . THR A 1 233 ? 14.004 -10.101 17.421 1.00 39.25 233 THR A O 1
ATOM 1763 N N . ALA A 1 234 ? 12.292 -9.656 18.820 1.00 40.00 234 ALA A N 1
ATOM 1764 C CA . ALA A 1 234 ? 11.583 -8.734 17.940 1.00 40.00 234 ALA A CA 1
ATOM 1765 C C . ALA A 1 234 ? 12.548 -7.659 17.399 1.00 40.00 234 ALA A C 1
ATOM 1767 O O . ALA A 1 234 ? 13.377 -7.169 18.174 1.00 40.00 234 ALA A O 1
ATOM 1768 N N . PRO A 1 235 ? 12.463 -7.273 16.111 1.00 48.03 235 PRO A N 1
ATOM 1769 C CA . PRO A 1 235 ? 13.299 -6.203 15.580 1.00 48.03 235 PRO A CA 1
ATOM 1770 C C . PRO A 1 235 ? 13.055 -4.940 16.413 1.00 48.03 235 PRO A C 1
ATOM 1772 O O . PRO A 1 235 ? 11.926 -4.456 16.523 1.00 48.03 235 PRO A O 1
ATOM 1775 N N . SER A 1 236 ? 14.110 -4.436 17.052 1.00 56.09 236 SER A N 1
ATOM 1776 C CA . SER A 1 236 ? 14.028 -3.336 18.016 1.00 56.09 236 SER A CA 1
ATOM 1777 C C . SER A 1 236 ? 13.927 -1.954 17.355 1.00 56.09 236 SER A C 1
ATOM 1779 O O . SER A 1 236 ? 13.737 -0.963 18.053 1.00 56.09 236 SER A O 1
ATOM 1781 N N . SER A 1 237 ? 13.989 -1.859 16.020 1.00 67.44 237 SER A N 1
ATOM 1782 C CA . SER A 1 237 ? 13.763 -0.611 15.277 1.00 67.44 237 SER A CA 1
ATOM 1783 C C . SER A 1 237 ? 13.345 -0.871 13.823 1.00 67.44 237 SER A C 1
ATOM 1785 O O . SER A 1 237 ? 13.906 -1.744 13.160 1.00 67.44 237 SER A O 1
ATOM 1787 N N . LEU A 1 238 ? 12.408 -0.065 13.299 1.00 71.31 238 LEU A N 1
ATOM 1788 C CA . LEU A 1 238 ? 12.008 -0.078 11.880 1.00 71.31 238 LEU A CA 1
ATOM 1789 C C . LEU A 1 238 ? 13.152 0.349 10.935 1.00 71.31 238 LEU A C 1
ATOM 1791 O O . LEU A 1 238 ? 13.110 0.050 9.750 1.00 71.31 238 LEU A O 1
ATOM 1795 N N . LEU A 1 239 ? 14.227 0.965 11.442 1.00 67.94 239 LEU A N 1
ATOM 1796 C CA . LEU A 1 239 ? 15.426 1.268 10.644 1.00 67.94 239 LEU A CA 1
ATOM 1797 C C . LEU A 1 239 ? 16.301 0.042 10.333 1.00 67.94 239 LEU A C 1
ATOM 1799 O O . LEU A 1 239 ? 17.316 0.178 9.652 1.00 67.94 239 LEU A O 1
ATOM 1803 N N . GLN A 1 240 ? 15.959 -1.138 10.858 1.00 64.56 240 GLN A N 1
ATOM 1804 C CA . GLN A 1 240 ? 16.724 -2.379 10.667 1.00 64.56 240 GLN A CA 1
ATOM 1805 C C . GLN A 1 240 ? 16.088 -3.338 9.647 1.00 64.56 240 GLN A C 1
ATOM 1807 O O . GLN A 1 240 ? 16.590 -4.447 9.468 1.00 64.56 240 GLN A O 1
ATOM 1812 N N . LEU A 1 241 ? 15.003 -2.924 8.983 1.00 58.44 241 LEU A N 1
ATOM 1813 C CA . LEU A 1 241 ? 14.183 -3.780 8.115 1.00 58.44 241 LEU A CA 1
ATOM 1814 C C . LEU A 1 241 ? 14.871 -4.188 6.792 1.00 58.44 241 LEU A C 1
ATOM 1816 O O . LEU A 1 241 ? 14.400 -5.112 6.137 1.00 58.44 241 LEU A O 1
ATOM 1820 N N . ASP A 1 242 ? 16.002 -3.569 6.424 1.00 51.53 242 ASP A N 1
ATOM 1821 C CA . ASP A 1 242 ? 16.807 -3.908 5.233 1.00 51.53 242 ASP A CA 1
ATOM 1822 C C . ASP A 1 242 ? 18.088 -4.692 5.601 1.00 51.53 242 ASP A C 1
ATOM 1824 O O . ASP A 1 242 ? 19.214 -4.201 5.500 1.00 51.53 242 ASP A O 1
ATOM 1828 N N . GLY A 1 243 ? 17.930 -5.920 6.109 1.00 47.81 243 GLY A N 1
ATOM 1829 C CA . GLY A 1 243 ? 19.047 -6.873 6.221 1.00 47.81 243 GLY A CA 1
ATOM 1830 C C . GLY A 1 243 ? 20.066 -6.619 7.345 1.00 47.81 243 GLY A C 1
ATOM 1831 O O . GLY A 1 243 ? 21.194 -7.104 7.269 1.00 47.81 243 GLY A O 1
ATOM 1832 N N . GLY A 1 244 ? 19.691 -5.905 8.413 1.00 40.31 244 GLY A N 1
ATOM 1833 C CA . GLY A 1 244 ? 20.426 -5.920 9.691 1.00 40.31 244 GLY A CA 1
ATOM 1834 C C . GLY A 1 244 ? 21.545 -4.886 9.877 1.00 40.31 244 GLY A C 1
ATOM 1835 O O . GLY A 1 244 ? 22.117 -4.808 10.965 1.00 40.31 244 GLY A O 1
ATOM 1836 N N . MET A 1 245 ? 21.837 -4.038 8.889 1.00 46.81 245 MET A N 1
ATOM 1837 C CA . MET A 1 245 ? 22.664 -2.846 9.114 1.00 46.81 245 MET A CA 1
ATOM 1838 C C . MET A 1 245 ? 21.757 -1.714 9.590 1.00 46.81 245 MET A C 1
ATOM 1840 O O . MET A 1 245 ? 21.071 -1.094 8.783 1.00 46.81 245 MET A O 1
ATOM 1844 N N . ALA A 1 246 ? 21.747 -1.436 10.898 1.00 55.53 246 ALA A N 1
ATOM 1845 C CA . ALA A 1 246 ? 21.064 -0.260 11.426 1.00 55.53 246 ALA A CA 1
ATOM 1846 C C . ALA A 1 246 ? 21.546 0.975 10.652 1.00 55.53 246 ALA A C 1
ATOM 1848 O O . ALA A 1 246 ? 22.737 1.303 10.694 1.00 55.53 246 ALA A O 1
ATOM 1849 N N . LEU A 1 247 ? 20.639 1.641 9.929 1.00 61.97 247 LEU A N 1
ATOM 1850 C CA . LEU A 1 247 ? 20.924 2.910 9.265 1.00 61.97 247 LEU A CA 1
ATOM 1851 C C . LEU A 1 247 ? 21.229 3.950 10.353 1.00 61.97 247 LEU A C 1
ATOM 1853 O O . LEU A 1 247 ? 20.355 4.680 10.812 1.00 61.97 247 LEU A O 1
ATOM 1857 N N . SER A 1 248 ? 22.482 3.992 10.813 1.00 60.19 248 SER A N 1
ATOM 1858 C CA . SER A 1 248 ? 22.942 4.987 11.773 1.00 60.19 248 SER A CA 1
ATOM 1859 C C . SER A 1 248 ? 23.015 6.326 11.053 1.00 60.19 248 SER A C 1
ATOM 1861 O O . SER A 1 248 ? 23.984 6.653 10.360 1.00 60.19 248 SER A O 1
ATOM 1863 N N . GLY A 1 249 ? 21.931 7.082 11.203 1.00 56.38 249 GLY A N 1
ATOM 1864 C CA . GLY A 1 249 ? 21.666 8.373 10.581 1.00 56.38 249 GLY A CA 1
ATOM 1865 C C . GLY A 1 249 ? 22.650 9.499 10.878 1.00 56.38 249 GLY A C 1
ATOM 1866 O O . GLY A 1 249 ? 22.463 10.602 10.375 1.00 56.38 249 GLY A O 1
ATOM 1867 N N . THR A 1 250 ? 23.654 9.245 11.715 1.00 61.22 250 THR A N 1
ATOM 1868 C CA . THR A 1 250 ? 24.611 10.233 12.231 1.00 61.22 250 THR A CA 1
ATOM 1869 C C . THR A 1 250 ? 26.056 9.941 11.828 1.00 61.22 250 THR A C 1
ATOM 1871 O O . THR A 1 250 ? 26.969 10.664 12.228 1.00 61.22 250 THR A O 1
ATOM 1874 N N . SER A 1 251 ? 26.285 8.897 11.028 1.00 68.12 251 SER A N 1
ATOM 1875 C CA . SER A 1 251 ? 27.610 8.584 10.495 1.00 68.12 251 SER A CA 1
ATOM 1876 C C . SER A 1 251 ? 27.921 9.445 9.269 1.00 68.12 251 SER A C 1
ATOM 1878 O O . SER A 1 251 ? 27.096 9.610 8.370 1.00 68.12 251 SER A O 1
ATOM 1880 N N . HIS A 1 252 ? 29.116 10.037 9.239 1.00 68.38 252 HIS A N 1
ATOM 1881 C CA . HIS A 1 252 ? 29.521 10.878 8.120 1.00 68.38 252 HIS A CA 1
ATOM 1882 C C . HIS A 1 252 ? 30.007 10.016 6.942 1.00 68.38 252 HIS A C 1
ATOM 1884 O O . HIS A 1 252 ? 31.071 9.407 7.004 1.00 68.38 252 HIS A O 1
ATOM 1890 N N . LEU A 1 253 ? 29.256 10.014 5.842 1.00 80.38 253 LEU A N 1
ATOM 1891 C CA . LEU A 1 253 ? 29.594 9.380 4.569 1.00 80.38 253 LEU A CA 1
ATOM 1892 C C . LEU A 1 253 ? 30.363 10.355 3.663 1.00 80.38 253 LEU A C 1
ATOM 1894 O O . LEU A 1 253 ? 29.817 11.356 3.194 1.00 80.38 253 LEU A O 1
ATOM 1898 N N . ALA A 1 254 ? 31.643 10.073 3.412 1.00 75.12 254 ALA A N 1
ATOM 1899 C CA . ALA A 1 254 ? 32.495 10.924 2.575 1.00 75.12 254 ALA A CA 1
ATOM 1900 C C . ALA A 1 254 ? 32.186 10.769 1.071 1.00 75.12 254 ALA A C 1
ATOM 1902 O O . ALA A 1 254 ? 32.153 11.746 0.317 1.00 75.12 254 ALA A O 1
ATOM 1903 N N . ASN A 1 255 ? 31.913 9.543 0.627 1.00 84.69 255 ASN A N 1
ATOM 1904 C CA . ASN A 1 255 ? 31.765 9.204 -0.784 1.00 84.69 255 ASN A CA 1
ATOM 1905 C C . ASN A 1 255 ? 30.345 9.527 -1.311 1.00 84.69 255 ASN A C 1
ATOM 1907 O O . ASN A 1 255 ? 29.352 9.123 -0.702 1.00 84.69 255 ASN A O 1
ATOM 1911 N N . PRO A 1 256 ? 30.189 10.241 -2.447 1.00 84.38 256 PRO A N 1
ATOM 1912 C CA . PRO A 1 256 ? 28.876 10.505 -3.046 1.00 84.38 256 PRO A CA 1
ATOM 1913 C C . PRO A 1 256 ? 28.130 9.241 -3.510 1.00 84.38 256 PRO A C 1
ATOM 1915 O O . PRO A 1 256 ? 26.900 9.235 -3.516 1.00 84.38 256 PRO A O 1
ATOM 1918 N N . ALA A 1 257 ? 28.828 8.170 -3.900 1.00 83.25 257 ALA A N 1
ATOM 1919 C CA . ALA A 1 257 ? 28.183 6.911 -4.284 1.00 83.25 257 ALA A CA 1
ATOM 1920 C C . ALA A 1 257 ? 27.568 6.196 -3.070 1.00 83.25 257 ALA A C 1
ATOM 1922 O O . ALA A 1 257 ? 26.416 5.774 -3.130 1.00 83.25 257 ALA A O 1
ATOM 1923 N N . GLU A 1 258 ? 28.295 6.150 -1.951 1.00 82.06 258 GLU A N 1
ATOM 1924 C CA . GLU A 1 258 ? 27.795 5.611 -0.678 1.00 82.06 258 GLU A CA 1
ATOM 1925 C C . GLU A 1 258 ? 26.615 6.424 -0.150 1.00 82.06 258 GLU A C 1
ATOM 1927 O O . GLU A 1 258 ? 25.628 5.846 0.294 1.00 82.06 258 GLU A O 1
ATOM 1932 N N . ARG A 1 259 ? 26.665 7.758 -0.271 1.00 83.38 259 ARG A N 1
ATOM 1933 C CA . ARG A 1 259 ? 25.538 8.628 0.097 1.00 83.38 259 ARG A CA 1
ATOM 1934 C C . ARG A 1 259 ? 24.274 8.315 -0.701 1.00 83.38 259 ARG A C 1
ATOM 1936 O O . ARG A 1 259 ? 23.203 8.218 -0.113 1.00 83.38 259 ARG A O 1
ATOM 1943 N N . ARG A 1 260 ? 24.391 8.125 -2.021 1.00 82.38 260 ARG A N 1
ATOM 1944 C CA . ARG A 1 260 ? 23.251 7.744 -2.873 1.00 82.38 260 ARG A CA 1
ATOM 1945 C C . ARG A 1 260 ? 22.700 6.369 -2.508 1.00 82.38 260 ARG A C 1
ATOM 1947 O O . ARG A 1 260 ? 21.493 6.240 -2.353 1.00 82.38 260 ARG A O 1
ATOM 1954 N N . ALA A 1 261 ? 23.569 5.374 -2.333 1.00 80.75 261 ALA A N 1
ATOM 1955 C CA . ALA A 1 261 ? 23.154 4.029 -1.938 1.00 80.75 261 ALA A CA 1
ATOM 1956 C C . ALA A 1 261 ? 22.465 4.026 -0.563 1.00 80.75 261 ALA A C 1
ATOM 1958 O O . ALA A 1 261 ? 21.455 3.356 -0.374 1.00 80.75 261 ALA A O 1
ATOM 1959 N N . TRP A 1 262 ? 22.971 4.815 0.387 1.00 82.38 262 TRP A N 1
ATOM 1960 C CA . TRP A 1 262 ? 22.362 4.965 1.704 1.00 82.38 262 TRP A CA 1
ATOM 1961 C C . TRP A 1 262 ? 20.984 5.635 1.632 1.00 82.38 262 TRP A C 1
ATOM 1963 O O . TRP A 1 262 ? 20.043 5.134 2.239 1.00 82.38 262 TRP A O 1
ATOM 1973 N N . LEU A 1 263 ? 20.836 6.714 0.850 1.00 82.19 263 LEU A N 1
ATOM 1974 C CA . LEU A 1 263 ? 19.536 7.367 0.638 1.00 82.19 263 LEU A CA 1
ATOM 1975 C C . LEU A 1 263 ? 18.523 6.421 -0.009 1.00 82.19 263 LEU A C 1
ATOM 1977 O O . LEU A 1 263 ? 17.373 6.390 0.409 1.00 82.19 263 LEU A O 1
ATOM 1981 N N . GLN A 1 264 ? 18.949 5.615 -0.983 1.00 81.81 264 GLN A N 1
ATOM 1982 C CA . GLN A 1 264 ? 18.085 4.607 -1.602 1.00 81.81 264 GLN A CA 1
ATOM 1983 C C . GLN A 1 264 ? 17.578 3.581 -0.585 1.00 81.81 264 GLN A C 1
ATOM 1985 O O . GLN A 1 264 ? 16.398 3.248 -0.604 1.00 81.81 264 GLN A O 1
ATOM 1990 N N . ARG A 1 265 ? 18.438 3.119 0.333 1.00 80.94 265 ARG A N 1
ATOM 1991 C CA . ARG A 1 265 ? 18.014 2.226 1.424 1.00 80.94 265 ARG A CA 1
ATOM 1992 C C . ARG A 1 265 ? 17.063 2.917 2.390 1.00 80.94 265 ARG A C 1
ATOM 1994 O O . ARG A 1 265 ? 16.072 2.318 2.785 1.00 80.94 265 ARG A O 1
ATOM 2001 N N . LEU A 1 266 ? 17.330 4.175 2.741 1.00 84.00 266 LEU A N 1
ATOM 2002 C CA . LEU A 1 266 ? 16.427 4.943 3.593 1.00 84.00 266 LEU A CA 1
ATOM 2003 C C . LEU A 1 266 ? 15.039 5.080 2.957 1.00 84.00 266 LEU A C 1
ATOM 2005 O O . LEU A 1 266 ? 14.053 4.831 3.635 1.00 84.00 266 LEU A O 1
ATOM 2009 N N . PHE A 1 267 ? 14.960 5.395 1.662 1.00 84.94 267 PHE A N 1
ATOM 2010 C CA . PHE A 1 267 ? 13.683 5.476 0.949 1.00 84.94 267 PHE A CA 1
ATOM 2011 C C . PHE A 1 267 ? 12.985 4.118 0.820 1.00 84.94 267 PHE A C 1
ATOM 2013 O O . PHE A 1 267 ? 11.762 4.051 0.895 1.00 84.94 267 PHE A O 1
ATOM 2020 N N . ALA A 1 268 ? 13.738 3.023 0.681 1.00 81.19 268 ALA A N 1
ATOM 2021 C CA . ALA A 1 268 ? 13.158 1.682 0.717 1.00 81.19 268 ALA A CA 1
ATOM 2022 C C . ALA A 1 268 ? 12.523 1.378 2.086 1.00 81.19 268 ALA A C 1
ATOM 2024 O O . ALA A 1 268 ? 11.420 0.835 2.145 1.00 81.19 268 ALA A O 1
ATOM 2025 N N . VAL A 1 269 ? 13.184 1.771 3.181 1.00 84.50 269 VAL A N 1
ATOM 2026 C CA . VAL A 1 269 ? 12.627 1.654 4.536 1.00 84.50 269 VAL A CA 1
ATOM 2027 C C . VAL A 1 269 ? 11.419 2.574 4.720 1.00 84.50 269 VAL A C 1
ATOM 2029 O O . VAL A 1 269 ? 10.409 2.101 5.232 1.00 84.50 269 VAL A O 1
ATOM 2032 N N . ASP A 1 270 ? 11.484 3.833 4.263 1.00 88.31 270 ASP A N 1
ATOM 2033 C CA . ASP A 1 270 ? 10.349 4.771 4.282 1.00 88.31 270 ASP A CA 1
ATOM 2034 C C . ASP A 1 270 ? 9.121 4.123 3.621 1.00 88.31 270 ASP A C 1
ATOM 2036 O O . ASP A 1 270 ? 8.057 4.059 4.231 1.00 88.31 270 ASP A O 1
ATOM 2040 N N . GLY A 1 271 ? 9.290 3.523 2.438 1.00 86.38 271 GLY A N 1
ATOM 2041 C CA . GLY A 1 271 ? 8.211 2.820 1.749 1.00 86.38 271 GLY A CA 1
ATOM 2042 C C . GLY A 1 271 ? 7.647 1.623 2.530 1.00 86.38 271 GLY A C 1
ATOM 2043 O O . GLY A 1 271 ? 6.434 1.421 2.559 1.00 86.38 271 GLY A O 1
ATOM 2044 N N . ILE A 1 272 ? 8.496 0.818 3.183 1.00 86.75 272 ILE A N 1
ATOM 2045 C CA . ILE A 1 272 ? 8.031 -0.307 4.019 1.00 86.75 272 ILE A CA 1
ATOM 2046 C C . ILE A 1 272 ? 7.220 0.216 5.208 1.00 86.75 272 ILE A C 1
ATOM 2048 O O . ILE A 1 272 ? 6.188 -0.362 5.561 1.00 86.75 272 ILE A O 1
ATOM 2052 N N . VAL A 1 273 ? 7.669 1.312 5.824 1.00 90.06 273 VAL A N 1
ATOM 2053 C CA . VAL A 1 273 ? 6.928 1.969 6.902 1.00 90.06 273 VAL A CA 1
ATOM 2054 C C . VAL A 1 273 ? 5.580 2.467 6.391 1.00 90.06 273 VAL A C 1
ATOM 2056 O O . VAL A 1 273 ? 4.579 2.171 7.038 1.00 90.06 273 VAL A O 1
ATOM 2059 N N . SER A 1 274 ? 5.513 3.100 5.218 1.00 91.81 274 SER A N 1
ATOM 2060 C CA . SER A 1 274 ? 4.249 3.540 4.608 1.00 91.81 274 SER A CA 1
ATOM 2061 C C . SER A 1 274 ? 3.278 2.381 4.353 1.00 91.81 274 SER A C 1
ATOM 2063 O O . SER A 1 274 ? 2.101 2.484 4.696 1.00 91.81 274 SER A O 1
ATOM 2065 N N . ALA A 1 275 ? 3.755 1.229 3.871 1.00 91.25 275 ALA A N 1
ATOM 2066 C CA . ALA A 1 275 ? 2.919 0.034 3.717 1.00 91.25 275 ALA A CA 1
ATOM 2067 C C . ALA A 1 275 ? 2.379 -0.499 5.060 1.00 91.25 275 ALA A C 1
ATOM 2069 O O . ALA A 1 275 ? 1.220 -0.904 5.158 1.00 91.25 275 ALA A O 1
ATOM 2070 N N . ARG A 1 276 ? 3.196 -0.479 6.123 1.00 91.94 276 ARG A N 1
ATOM 2071 C CA . ARG A 1 276 ? 2.764 -0.880 7.475 1.00 91.94 276 ARG A CA 1
ATOM 2072 C C . ARG A 1 276 ? 1.801 0.120 8.112 1.00 91.94 276 ARG A C 1
ATOM 2074 O O . ARG A 1 276 ? 0.882 -0.293 8.812 1.00 91.94 276 ARG A O 1
ATOM 2081 N N . VAL A 1 277 ? 2.008 1.413 7.874 1.00 94.81 277 VAL A N 1
ATOM 2082 C CA . VAL A 1 277 ? 1.099 2.486 8.294 1.00 94.81 277 VAL A CA 1
ATOM 2083 C C . VAL A 1 277 ? -0.264 2.301 7.632 1.00 94.81 277 VAL A C 1
ATOM 2085 O O . VAL A 1 277 ? -1.277 2.346 8.324 1.00 94.81 277 VAL A O 1
ATOM 2088 N N . GLU A 1 278 ? -0.300 1.986 6.336 1.00 94.38 278 GLU A N 1
ATOM 2089 C CA . GLU A 1 278 ? -1.549 1.674 5.635 1.00 94.38 278 GLU A CA 1
ATOM 2090 C C . GLU A 1 278 ? -2.224 0.413 6.195 1.00 94.38 278 GLU A C 1
ATOM 2092 O O . GLU A 1 278 ? -3.436 0.391 6.384 1.00 94.38 278 GLU A O 1
ATOM 2097 N N . ALA A 1 279 ? -1.451 -0.619 6.549 1.00 95.12 279 ALA A N 1
ATOM 2098 C CA . ALA A 1 279 ? -1.992 -1.818 7.193 1.00 95.12 279 ALA A CA 1
ATOM 2099 C C . ALA A 1 279 ? -2.596 -1.515 8.571 1.00 95.12 279 ALA A C 1
ATOM 2101 O O . ALA A 1 279 ? -3.659 -2.035 8.913 1.00 95.12 279 ALA A O 1
ATOM 2102 N N . ALA A 1 280 ? -1.946 -0.654 9.356 1.00 96.19 280 ALA A N 1
ATOM 2103 C CA . ALA A 1 280 ? -2.487 -0.184 10.624 1.00 96.19 280 ALA A CA 1
ATOM 2104 C C . ALA A 1 280 ? -3.770 0.638 10.420 1.00 96.19 280 ALA A C 1
ATOM 2106 O O . ALA A 1 280 ? -4.729 0.444 11.164 1.00 96.19 280 ALA A O 1
ATOM 2107 N N . ASN A 1 281 ? -3.813 1.490 9.392 1.00 94.62 281 ASN A N 1
ATOM 2108 C CA . ASN A 1 281 ? -5.007 2.249 9.034 1.00 94.62 281 ASN A CA 1
ATOM 2109 C C . ASN A 1 281 ? -6.173 1.332 8.635 1.00 94.62 281 ASN A C 1
ATOM 2111 O O . ASN A 1 281 ? -7.259 1.453 9.192 1.00 94.62 281 ASN A O 1
ATOM 2115 N N . ALA A 1 282 ? -5.930 0.344 7.771 1.00 93.38 282 ALA A N 1
ATOM 2116 C CA . ALA A 1 282 ? -6.939 -0.643 7.392 1.00 93.38 282 ALA A CA 1
ATOM 2117 C C . ALA A 1 282 ? -7.474 -1.420 8.610 1.00 93.38 282 ALA A C 1
ATOM 2119 O O . ALA A 1 282 ? -8.677 -1.632 8.729 1.00 93.38 282 ALA A O 1
ATOM 2120 N N . LEU A 1 283 ? -6.599 -1.811 9.548 1.00 95.56 283 LEU A N 1
ATOM 2121 C CA . LEU A 1 283 ? -7.013 -2.444 10.807 1.00 95.56 283 LEU A CA 1
ATOM 2122 C C . LEU A 1 283 ? -7.885 -1.523 11.662 1.00 95.56 283 LEU A C 1
ATOM 2124 O O . LEU A 1 283 ? -8.862 -1.998 12.233 1.00 95.56 283 LEU A O 1
ATOM 2128 N N . MET A 1 284 ? -7.571 -0.230 11.751 1.00 93.75 284 MET A N 1
ATOM 2129 C CA . MET A 1 284 ? -8.463 0.715 12.423 1.00 93.75 284 MET A CA 1
ATOM 2130 C C . MET A 1 284 ? -9.820 0.755 11.717 1.00 93.75 284 MET A C 1
ATOM 2132 O O . MET A 1 284 ? -10.828 0.543 12.382 1.00 93.75 284 MET A O 1
ATOM 2136 N N . ASP A 1 285 ? -9.851 0.899 10.389 1.00 90.50 285 ASP A N 1
ATOM 2137 C CA . ASP A 1 285 ? -11.087 0.967 9.598 1.00 90.50 285 ASP A CA 1
ATOM 2138 C C . ASP A 1 285 ? -11.992 -0.268 9.777 1.00 90.50 285 ASP A C 1
ATOM 2140 O O . ASP A 1 285 ? -13.207 -0.118 9.928 1.00 90.50 285 ASP A O 1
ATOM 2144 N N . PHE A 1 286 ? -11.425 -1.482 9.830 1.00 90.88 286 PHE A N 1
ATOM 2145 C CA . PHE A 1 286 ? -12.182 -2.719 10.094 1.00 90.88 286 PHE A CA 1
ATOM 2146 C C . PHE A 1 286 ? -12.889 -2.722 11.449 1.00 90.88 286 PHE A C 1
ATOM 2148 O O . PHE A 1 286 ? -13.964 -3.308 11.586 1.00 90.88 286 PHE A O 1
ATOM 2155 N N . PHE A 1 287 ? -12.264 -2.108 12.451 1.00 92.75 287 PHE A N 1
ATOM 2156 C CA . PHE A 1 287 ? -12.654 -2.233 13.850 1.00 92.75 287 PHE A CA 1
ATOM 2157 C C . PHE A 1 287 ? -13.048 -0.893 14.467 1.00 92.75 287 PHE A C 1
ATOM 2159 O O . PHE A 1 287 ? -13.091 -0.779 15.686 1.00 92.75 287 PHE A O 1
ATOM 2166 N N . LEU A 1 288 ? -13.361 0.132 13.672 1.00 87.38 288 LEU A N 1
ATOM 2167 C CA . LEU A 1 288 ? -13.994 1.347 14.195 1.00 87.38 288 LEU A CA 1
ATOM 2168 C C . LEU A 1 288 ? -15.350 1.019 14.840 1.00 87.38 288 LEU A C 1
ATOM 2170 O O . LEU A 1 288 ? -15.675 1.567 15.888 1.00 87.38 288 LEU A O 1
ATOM 2174 N N . ASP A 1 289 ? -16.104 0.094 14.238 1.00 84.31 289 ASP A N 1
ATOM 2175 C CA . ASP A 1 289 ? -17.315 -0.493 14.818 1.00 84.31 289 ASP A CA 1
ATOM 2176 C C . ASP A 1 289 ? -16.958 -1.753 15.638 1.00 84.31 289 ASP A C 1
ATOM 2178 O O . ASP A 1 289 ? -15.991 -2.458 15.351 1.00 84.31 289 ASP A O 1
ATOM 2182 N N . GLU A 1 290 ? -17.740 -2.043 16.673 1.00 87.88 290 GLU A N 1
ATOM 2183 C CA . GLU A 1 290 ? -17.538 -3.138 17.632 1.00 87.88 290 GLU A CA 1
ATOM 2184 C C . GLU A 1 290 ? -18.083 -4.486 17.108 1.00 87.88 290 GLU A C 1
ATOM 2186 O O . GLU A 1 290 ? -17.875 -5.531 17.725 1.00 87.88 290 GLU A O 1
ATOM 2191 N N . ARG A 1 291 ? -18.754 -4.489 15.942 1.00 88.38 291 ARG A N 1
ATOM 2192 C CA . ARG A 1 291 ? -19.425 -5.667 15.345 1.00 88.38 291 ARG A CA 1
ATOM 2193 C C . ARG A 1 291 ? -18.570 -6.932 15.291 1.00 88.38 291 ARG A C 1
ATOM 2195 O O . ARG A 1 291 ? -19.084 -8.008 15.571 1.00 88.38 291 ARG A O 1
ATOM 2202 N N . TYR A 1 292 ? -17.295 -6.809 14.922 1.00 90.88 292 TYR A N 1
ATOM 2203 C CA . TYR A 1 292 ? -16.392 -7.951 14.712 1.00 90.88 292 TYR A CA 1
ATOM 2204 C C . TYR A 1 292 ? -15.350 -8.102 15.825 1.00 90.88 292 TYR A C 1
ATOM 2206 O O . TYR A 1 292 ? -14.355 -8.820 15.660 1.00 90.88 292 TYR A O 1
ATOM 2214 N N . ASP A 1 293 ? -15.554 -7.437 16.967 1.00 92.12 293 ASP A N 1
ATOM 2215 C CA . ASP A 1 293 ? -14.550 -7.414 18.028 1.00 92.12 293 ASP A CA 1
ATOM 2216 C C . ASP A 1 293 ? -14.353 -8.798 18.666 1.00 92.12 293 ASP A C 1
ATOM 2218 O O . ASP A 1 293 ? -13.222 -9.244 18.883 1.00 92.12 293 ASP A O 1
ATOM 2222 N N . ILE A 1 294 ? -15.456 -9.502 18.925 1.00 91.25 294 ILE A N 1
ATOM 2223 C CA . ILE A 1 294 ? -15.458 -10.826 19.565 1.00 91.25 294 ILE A CA 1
ATOM 2224 C C . ILE A 1 294 ? -14.930 -11.903 18.610 1.00 91.25 294 ILE A C 1
ATOM 2226 O O . ILE A 1 294 ? -14.199 -12.799 19.027 1.00 91.25 294 ILE A O 1
ATOM 2230 N N . GLU A 1 295 ? -15.293 -11.813 17.333 1.00 93.19 295 GLU A N 1
ATOM 2231 C CA . GLU A 1 295 ? -15.032 -12.856 16.337 1.00 93.19 295 GLU A CA 1
ATOM 2232 C C . GLU A 1 295 ? -13.646 -12.730 15.696 1.00 93.19 295 GLU A C 1
ATOM 2234 O O . GLU A 1 295 ? -13.032 -13.743 15.359 1.00 93.19 295 GLU A O 1
ATOM 2239 N N . VAL A 1 296 ? -13.130 -11.502 15.544 1.00 94.31 296 VAL A N 1
ATOM 2240 C CA . VAL A 1 296 ? -11.883 -11.246 14.808 1.00 94.31 296 VAL A CA 1
ATOM 2241 C C . VAL A 1 296 ? -10.884 -10.419 15.618 1.00 94.31 296 VAL A C 1
ATOM 2243 O O . VAL A 1 296 ? -9.758 -10.876 15.812 1.00 94.31 296 VAL A O 1
ATOM 2246 N N . TYR A 1 297 ? -11.260 -9.240 16.130 1.00 94.94 297 TYR A N 1
ATOM 2247 C CA . TYR A 1 297 ? -10.305 -8.306 16.758 1.00 94.94 297 TYR A CA 1
ATOM 2248 C C . TYR A 1 297 ? -9.556 -8.917 17.951 1.00 94.94 297 TYR A C 1
ATOM 2250 O O . TYR A 1 297 ? -8.322 -8.855 18.026 1.00 94.94 297 TYR A O 1
ATOM 2258 N N . ILE A 1 298 ? -10.302 -9.519 18.886 1.00 92.81 298 ILE A N 1
ATOM 2259 C CA . ILE A 1 298 ? -9.752 -10.128 20.100 1.00 92.81 298 ILE A CA 1
ATOM 2260 C C . ILE A 1 298 ? -9.000 -11.429 19.765 1.00 92.81 298 ILE A C 1
ATOM 2262 O O . ILE A 1 298 ? -7.831 -11.522 20.155 1.00 92.81 298 ILE A O 1
ATOM 2266 N N . PRO A 1 299 ? -9.574 -12.408 19.027 1.00 94.19 299 PRO A N 1
ATOM 2267 C CA . PRO A 1 299 ? -8.881 -13.663 18.727 1.00 94.19 299 PRO A CA 1
ATOM 2268 C C . PRO A 1 299 ? -7.596 -13.491 17.908 1.00 94.19 299 PRO A C 1
ATOM 2270 O O . PRO A 1 299 ? -6.624 -14.203 18.148 1.00 94.19 299 PRO A O 1
ATOM 2273 N N . GLN A 1 300 ? -7.557 -12.531 16.977 1.00 93.69 300 GLN A N 1
ATOM 2274 C CA . GLN A 1 300 ? -6.365 -12.247 16.166 1.00 93.69 300 GLN A CA 1
ATOM 2275 C C . GLN A 1 300 ? -5.310 -11.408 16.913 1.00 93.69 300 GLN A C 1
ATOM 2277 O O . GLN A 1 300 ? -4.220 -11.167 16.392 1.00 93.69 300 GLN A O 1
ATOM 2282 N N . GLY A 1 301 ? -5.604 -10.944 18.134 1.00 92.75 301 GLY A N 1
ATOM 2283 C CA . GLY A 1 301 ? -4.673 -10.144 18.932 1.00 92.75 301 GLY A CA 1
ATOM 2284 C C . GLY A 1 301 ? -4.354 -8.779 18.314 1.00 92.75 301 GLY A C 1
ATOM 2285 O O . GLY A 1 301 ? -3.257 -8.252 18.533 1.00 92.75 301 GLY A O 1
ATOM 2286 N N . VAL A 1 302 ? -5.294 -8.197 17.555 1.00 94.94 302 VAL A N 1
ATOM 2287 C CA . VAL A 1 302 ? -5.097 -6.945 16.798 1.00 94.94 302 VAL A CA 1
ATOM 2288 C C . VAL A 1 302 ? -4.609 -5.825 17.716 1.00 94.94 302 VAL A C 1
ATOM 2290 O O . VAL A 1 302 ? -3.610 -5.169 17.419 1.00 94.94 302 VAL A O 1
ATOM 2293 N N . HIS A 1 303 ? -5.243 -5.671 18.883 1.00 94.06 303 HIS A N 1
ATOM 2294 C CA . HIS A 1 303 ? -4.890 -4.645 19.867 1.00 94.06 303 HIS A CA 1
ATOM 2295 C C . HIS A 1 303 ? -3.407 -4.688 20.271 1.00 94.06 303 HIS A C 1
ATOM 2297 O O . HIS A 1 303 ? -2.720 -3.666 20.274 1.00 94.06 303 HIS A O 1
ATOM 2303 N N . GLN A 1 304 ? -2.886 -5.877 20.586 1.00 91.81 304 GLN A N 1
ATOM 2304 C CA . GLN A 1 304 ? -1.492 -6.047 20.997 1.00 91.81 304 GLN A CA 1
ATOM 2305 C C . GLN A 1 304 ? -0.525 -5.712 19.855 1.00 91.81 304 GLN A C 1
ATOM 2307 O O . GLN A 1 304 ? 0.486 -5.047 20.078 1.00 91.81 304 GLN A O 1
ATOM 2312 N N . LYS A 1 305 ? -0.829 -6.159 18.632 1.00 93.12 305 LYS A N 1
ATOM 2313 C CA . LYS A 1 305 ? 0.018 -5.936 17.452 1.00 93.12 305 LYS A CA 1
ATOM 2314 C C . LYS A 1 305 ? 0.082 -4.457 17.071 1.00 93.12 305 LYS A C 1
ATOM 2316 O O . LYS A 1 305 ? 1.181 -3.944 16.869 1.00 93.12 305 LYS A O 1
ATOM 2321 N N . LEU A 1 306 ? -1.057 -3.763 17.075 1.00 95.12 306 LEU A N 1
ATOM 2322 C CA . LEU A 1 306 ? -1.122 -2.315 16.866 1.00 95.12 306 LEU A CA 1
ATOM 2323 C C . LEU A 1 306 ? -0.381 -1.541 17.965 1.00 95.12 306 LEU A C 1
ATOM 2325 O O . LEU A 1 306 ? 0.337 -0.593 17.666 1.00 95.12 306 LEU A O 1
ATOM 2329 N N . SER A 1 307 ? -0.475 -1.983 19.224 1.00 93.25 307 SER A N 1
ATOM 2330 C CA . SER A 1 307 ? 0.234 -1.343 20.343 1.00 93.25 307 SER A CA 1
ATOM 2331 C C . SER A 1 307 ? 1.756 -1.451 20.202 1.00 93.25 307 SER A C 1
ATOM 2333 O O . SER A 1 307 ? 2.476 -0.483 20.436 1.00 93.25 307 SER A O 1
ATOM 2335 N N . ILE A 1 308 ? 2.259 -2.621 19.791 1.00 91.19 308 ILE A N 1
ATOM 2336 C CA . ILE A 1 308 ? 3.687 -2.827 19.505 1.00 91.19 308 ILE A CA 1
ATOM 2337 C C . ILE A 1 308 ? 4.122 -1.949 18.327 1.00 91.19 308 ILE A C 1
ATOM 2339 O O . ILE A 1 308 ? 5.157 -1.285 18.406 1.00 91.19 308 ILE A O 1
ATOM 2343 N N . PHE A 1 309 ? 3.328 -1.917 17.254 1.00 93.25 309 PHE A N 1
ATOM 2344 C CA . PHE A 1 309 ? 3.629 -1.103 16.082 1.00 93.25 309 PHE A CA 1
ATOM 2345 C C . PHE A 1 309 ? 3.651 0.398 16.397 1.00 93.25 309 PHE A C 1
ATOM 2347 O O . PHE A 1 309 ? 4.561 1.085 15.949 1.00 93.25 309 PHE A O 1
ATOM 2354 N N . LEU A 1 310 ? 2.735 0.907 17.226 1.00 94.00 310 LEU A N 1
ATOM 2355 C CA . LEU A 1 310 ? 2.718 2.313 17.642 1.00 94.00 310 LEU A CA 1
ATOM 2356 C C . LEU A 1 310 ? 4.045 2.737 18.293 1.00 94.00 310 LEU A C 1
ATOM 2358 O O . LEU A 1 310 ? 4.589 3.798 17.983 1.00 94.00 310 LEU A O 1
ATOM 2362 N N . VAL A 1 311 ? 4.607 1.894 19.166 1.00 90.69 311 VAL A N 1
ATOM 2363 C CA . VAL A 1 311 ? 5.918 2.152 19.788 1.00 90.69 311 VAL A CA 1
ATOM 2364 C C . VAL A 1 311 ? 7.022 2.209 18.728 1.00 90.69 311 VAL A C 1
ATOM 2366 O O . VAL A 1 311 ? 7.866 3.106 18.759 1.00 90.69 311 VAL A O 1
ATOM 2369 N N . GLN A 1 312 ? 6.997 1.281 17.769 1.00 90.31 312 GLN A N 1
ATOM 2370 C CA . GLN A 1 312 ? 7.956 1.229 16.665 1.00 90.31 312 GLN A CA 1
ATOM 2371 C C . GLN A 1 312 ? 7.852 2.455 15.741 1.00 90.31 312 GLN A C 1
ATOM 2373 O O . GLN A 1 312 ? 8.879 3.026 15.371 1.00 90.31 312 GLN A O 1
ATOM 2378 N N . LEU A 1 313 ? 6.632 2.880 15.404 1.00 92.38 313 LEU A N 1
ATOM 2379 C CA . LEU A 1 313 ? 6.354 4.019 14.529 1.00 92.38 313 LEU A CA 1
ATOM 2380 C C . LEU A 1 313 ? 6.816 5.339 15.157 1.00 92.38 313 LEU A C 1
ATOM 2382 O O . LEU A 1 313 ? 7.498 6.124 14.503 1.00 92.38 313 LEU A O 1
ATOM 2386 N N . ARG A 1 314 ? 6.529 5.558 16.445 1.00 92.50 314 ARG A N 1
ATOM 2387 C CA . ARG A 1 314 ? 6.984 6.749 17.185 1.00 92.50 314 ARG A CA 1
ATOM 2388 C C . ARG A 1 314 ? 8.496 6.898 17.178 1.00 92.50 314 ARG A C 1
ATOM 2390 O O . ARG A 1 314 ? 9.024 7.981 16.917 1.00 92.50 314 ARG A O 1
ATOM 2397 N N . GLU A 1 315 ? 9.196 5.804 17.466 1.00 89.56 315 GLU A N 1
ATOM 2398 C CA . GLU A 1 315 ? 10.654 5.814 17.457 1.00 89.56 315 GLU A CA 1
ATOM 2399 C C . GLU A 1 315 ? 11.185 6.072 16.043 1.00 89.56 315 GLU A C 1
ATOM 2401 O O . GLU A 1 315 ? 12.101 6.876 15.871 1.00 89.56 315 GLU A O 1
ATOM 2406 N N . TYR A 1 316 ? 10.560 5.482 15.021 1.00 90.00 316 TYR A N 1
ATOM 2407 C CA . TYR A 1 316 ? 10.917 5.722 13.627 1.00 90.00 316 TYR A CA 1
ATOM 2408 C C . TYR A 1 316 ? 10.755 7.185 13.208 1.00 90.00 316 TYR A C 1
ATOM 2410 O O . TYR A 1 316 ? 11.719 7.786 12.739 1.00 90.00 316 TYR A O 1
ATOM 2418 N N . ILE A 1 317 ? 9.583 7.789 13.434 1.00 91.06 317 ILE A N 1
ATOM 2419 C CA . ILE A 1 317 ? 9.292 9.201 13.124 1.00 91.06 317 ILE A CA 1
ATOM 2420 C C . ILE A 1 317 ? 10.352 10.111 13.758 1.00 91.06 317 ILE A C 1
ATOM 2422 O O . ILE A 1 317 ? 10.943 10.974 13.099 1.00 91.06 317 ILE A O 1
ATOM 2426 N N . LYS A 1 318 ? 10.661 9.875 15.038 1.00 89.62 318 LYS A N 1
ATOM 2427 C CA . LYS A 1 318 ? 11.668 10.631 15.786 1.00 89.62 318 LYS A CA 1
ATOM 2428 C C . LYS A 1 318 ? 13.070 10.472 15.185 1.00 89.62 318 LYS A C 1
ATOM 2430 O O . LYS A 1 318 ? 13.776 11.467 14.999 1.00 89.62 318 LYS A O 1
ATOM 2435 N N . GLN A 1 319 ? 13.487 9.244 14.876 1.00 87.12 319 GLN A N 1
ATOM 2436 C CA . GLN A 1 319 ? 14.792 8.963 14.272 1.00 87.12 319 GLN A CA 1
ATOM 2437 C C . GLN A 1 319 ? 14.903 9.551 12.860 1.00 87.12 319 GLN A C 1
ATOM 2439 O O . GLN A 1 319 ? 15.927 10.143 12.511 1.00 87.12 319 GLN A O 1
ATOM 2444 N N . ARG A 1 320 ? 13.832 9.472 12.069 1.00 88.62 320 ARG A N 1
ATOM 2445 C CA . ARG A 1 320 ? 13.770 9.994 10.705 1.00 88.62 320 ARG A CA 1
ATOM 2446 C C . ARG A 1 320 ? 13.900 11.514 10.661 1.00 88.62 320 ARG A C 1
ATOM 2448 O O . ARG A 1 320 ? 14.640 12.033 9.825 1.00 88.62 320 ARG A O 1
ATOM 2455 N N . LEU A 1 321 ? 13.286 12.223 11.609 1.00 88.19 321 LEU A N 1
ATOM 2456 C CA . LEU A 1 321 ? 13.488 13.663 11.797 1.00 88.19 321 LEU A CA 1
ATOM 2457 C C . LEU A 1 321 ? 14.942 14.014 12.142 1.00 88.19 321 LEU A C 1
ATOM 2459 O O . LEU A 1 321 ? 15.482 14.999 11.630 1.00 88.19 321 LEU A O 1
ATOM 2463 N N . MET A 1 322 ? 15.590 13.231 13.012 1.00 87.12 322 MET A N 1
ATOM 2464 C CA . MET A 1 322 ? 17.005 13.438 13.345 1.00 87.12 322 MET A CA 1
ATOM 2465 C C . MET A 1 322 ? 17.905 13.228 12.124 1.00 87.12 322 MET A C 1
ATOM 2467 O O . MET A 1 322 ? 18.785 14.055 11.871 1.00 87.12 322 MET A O 1
ATOM 2471 N N . ILE A 1 323 ? 17.640 12.179 11.340 1.00 87.06 323 ILE A N 1
ATOM 2472 C CA . ILE A 1 323 ? 18.302 11.901 10.061 1.00 87.06 323 ILE A CA 1
ATOM 2473 C C . ILE A 1 323 ? 18.167 13.092 9.110 1.00 87.06 323 ILE A C 1
ATOM 2475 O O . ILE A 1 323 ? 19.183 13.606 8.642 1.00 87.06 323 ILE A O 1
ATOM 2479 N N . SER A 1 324 ? 16.947 13.583 8.866 1.00 87.94 324 SER A N 1
ATOM 2480 C CA . SER A 1 324 ? 16.710 14.701 7.944 1.00 87.94 324 SER A CA 1
ATOM 2481 C C . SER A 1 324 ? 17.484 15.952 8.360 1.00 87.94 324 SER A C 1
ATOM 2483 O O . SER A 1 324 ? 18.132 16.592 7.530 1.00 87.94 324 SER A O 1
ATOM 2485 N N . LYS A 1 325 ? 17.499 16.272 9.663 1.00 87.50 325 LYS A N 1
ATOM 2486 C CA . LYS A 1 325 ? 18.264 17.407 10.207 1.00 87.50 325 LYS A CA 1
ATOM 2487 C C . LYS A 1 325 ? 19.772 17.229 10.021 1.00 87.50 325 LYS A C 1
ATOM 2489 O O . LYS A 1 325 ? 20.451 18.176 9.621 1.00 87.50 325 LYS A O 1
ATOM 2494 N N . PHE A 1 326 ? 20.298 16.036 10.297 1.00 87.06 326 PHE A N 1
ATOM 2495 C CA . PHE A 1 326 ? 21.717 15.726 10.118 1.00 87.06 326 PHE A CA 1
ATOM 2496 C C . PHE A 1 326 ? 22.137 15.842 8.647 1.00 87.06 326 PHE A C 1
ATOM 2498 O O . PHE A 1 326 ? 23.125 16.508 8.335 1.00 87.06 326 PHE A O 1
ATOM 2505 N N . TRP A 1 327 ? 21.368 15.250 7.733 1.00 86.31 327 TRP A N 1
ATOM 2506 C CA . TRP A 1 327 ? 21.668 15.237 6.301 1.00 86.31 327 TRP A CA 1
ATOM 2507 C C . TRP A 1 327 ? 21.565 16.620 5.659 1.00 86.31 327 TRP A C 1
ATOM 2509 O O . TRP A 1 327 ? 22.463 17.018 4.912 1.00 86.31 327 TRP A O 1
ATOM 2519 N N . LYS A 1 328 ? 20.547 17.402 6.031 1.00 87.31 328 LYS A N 1
ATOM 2520 C CA . LYS A 1 328 ? 20.408 18.798 5.599 1.00 87.31 328 LYS A CA 1
ATOM 2521 C C . LYS A 1 328 ? 21.597 19.646 6.051 1.00 87.31 328 LYS A C 1
ATOM 2523 O O . LYS A 1 328 ? 22.111 20.442 5.272 1.00 87.31 328 LYS A O 1
ATOM 2528 N N . ARG A 1 329 ? 22.078 19.449 7.285 1.00 87.56 329 ARG A N 1
ATOM 2529 C CA . ARG A 1 329 ? 23.217 20.197 7.840 1.00 87.56 329 ARG A CA 1
ATOM 2530 C C . ARG A 1 329 ? 24.558 19.815 7.210 1.00 87.56 329 ARG A C 1
ATOM 2532 O O . ARG A 1 329 ? 25.355 20.704 6.935 1.00 87.56 329 ARG A O 1
ATOM 2539 N N . ASN A 1 330 ? 24.822 18.523 7.018 1.00 85.25 330 ASN A N 1
ATOM 2540 C CA . ASN A 1 330 ? 26.148 18.036 6.614 1.00 85.25 330 ASN A CA 1
ATOM 2541 C C . ASN A 1 330 ? 26.317 17.883 5.098 1.00 85.25 330 ASN A C 1
ATOM 2543 O O . ASN A 1 330 ? 27.435 17.980 4.599 1.00 85.25 330 ASN A O 1
ATOM 2547 N N . TYR A 1 331 ? 25.226 17.661 4.362 1.00 83.19 331 TYR A N 1
ATOM 2548 C CA . TYR A 1 331 ? 25.271 17.419 2.917 1.00 83.19 331 TYR A CA 1
ATOM 2549 C C . TYR A 1 331 ? 24.455 18.409 2.093 1.00 83.19 331 TYR A C 1
ATOM 2551 O O . TYR A 1 331 ? 24.533 18.343 0.872 1.00 83.19 331 TYR A O 1
ATOM 2559 N N . GLN A 1 332 ? 23.688 19.307 2.727 1.00 83.12 332 GLN A N 1
ATOM 2560 C CA . GLN A 1 332 ? 22.741 20.209 2.053 1.00 83.12 332 GLN A CA 1
ATOM 2561 C C . GLN A 1 332 ? 21.689 19.469 1.203 1.00 83.12 332 GLN A C 1
ATOM 2563 O O . GLN A 1 332 ? 21.079 20.052 0.313 1.00 83.12 332 GLN A O 1
ATOM 2568 N N . ILE A 1 333 ? 21.455 18.184 1.492 1.00 79.81 333 ILE A N 1
ATOM 2569 C CA . ILE A 1 333 ? 20.443 17.360 0.827 1.00 79.81 333 ILE A CA 1
ATOM 2570 C C . ILE A 1 333 ? 19.199 17.345 1.713 1.00 79.81 333 ILE A C 1
ATOM 2572 O O . ILE A 1 333 ? 19.273 16.967 2.885 1.00 79.81 333 ILE A O 1
ATOM 2576 N N . VAL A 1 334 ? 18.060 17.754 1.154 1.00 75.50 334 VAL A N 1
ATOM 2577 C CA . VAL A 1 334 ? 16.757 17.584 1.802 1.00 75.50 334 VAL A CA 1
ATOM 2578 C C . VAL A 1 334 ? 16.361 16.123 1.645 1.00 75.50 334 VAL A C 1
ATOM 2580 O O . VAL A 1 334 ? 16.136 15.651 0.538 1.00 75.50 334 VAL A O 1
ATOM 2583 N N . ALA A 1 335 ? 16.336 15.405 2.761 1.00 72.81 335 ALA A N 1
ATOM 2584 C CA . ALA A 1 335 ? 15.893 14.018 2.828 1.00 72.81 335 ALA A CA 1
ATOM 2585 C C . ALA A 1 335 ? 14.553 13.922 3.573 1.00 72.81 335 ALA A C 1
ATOM 2587 O O . ALA A 1 335 ? 14.345 12.971 4.314 1.00 72.81 335 ALA A O 1
ATOM 2588 N N . GLU A 1 336 ? 13.684 14.929 3.483 1.00 75.12 336 GLU A N 1
ATOM 2589 C CA . GLU A 1 336 ? 12.371 14.894 4.141 1.00 75.12 336 GLU A CA 1
ATOM 2590 C C . GLU A 1 336 ? 11.468 13.860 3.440 1.00 75.12 336 GLU A C 1
ATOM 2592 O O . GLU A 1 336 ? 11.468 13.825 2.210 1.00 75.12 336 GLU A O 1
ATOM 2597 N N . PRO A 1 337 ? 10.780 12.969 4.180 1.00 78.50 337 PRO A N 1
ATOM 2598 C CA . PRO A 1 337 ? 9.894 11.984 3.568 1.00 78.50 337 PRO A CA 1
ATOM 2599 C C . PRO A 1 337 ? 8.575 12.630 3.137 1.00 78.50 337 PRO A C 1
ATOM 2601 O O . PRO A 1 337 ? 8.022 13.443 3.875 1.00 78.50 337 PRO A O 1
ATOM 2604 N N . GLU A 1 338 ? 8.062 12.233 1.971 1.00 78.88 338 GLU A N 1
ATOM 2605 C CA . GLU A 1 338 ? 6.776 12.715 1.440 1.00 78.88 338 GLU A CA 1
ATOM 2606 C C . GLU A 1 338 ? 5.600 12.307 2.345 1.00 78.88 338 GLU A C 1
ATOM 2608 O O . GLU A 1 338 ? 4.720 13.118 2.617 1.00 78.88 338 GLU A O 1
ATOM 2613 N N . ASP A 1 339 ? 5.648 11.099 2.914 1.00 85.44 339 ASP A N 1
ATOM 2614 C CA . ASP A 1 339 ? 4.581 10.541 3.759 1.00 85.44 339 ASP A CA 1
ATOM 2615 C C . ASP A 1 339 ? 4.664 10.967 5.238 1.00 85.44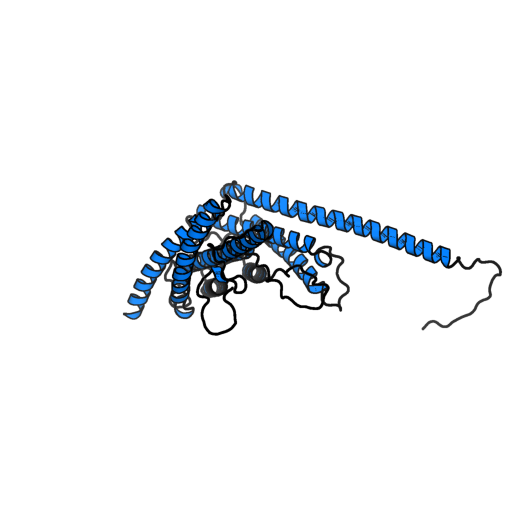 339 ASP A C 1
ATOM 2617 O O . ASP A 1 339 ? 3.947 10.435 6.087 1.00 85.44 339 ASP A O 1
ATOM 2621 N N . PHE A 1 340 ? 5.550 11.906 5.592 1.00 87.94 340 PHE A N 1
ATOM 2622 C CA . PHE A 1 340 ? 5.822 12.232 6.996 1.00 87.94 340 PHE A CA 1
ATOM 2623 C C . PHE A 1 340 ? 4.569 12.671 7.766 1.00 87.94 340 PHE A C 1
ATOM 2625 O O . PHE A 1 340 ? 4.333 12.201 8.878 1.00 87.94 340 PHE A O 1
ATOM 2632 N N . GLU A 1 341 ? 3.765 13.552 7.167 1.00 89.56 341 GLU A N 1
ATOM 2633 C CA . GLU A 1 341 ? 2.519 14.045 7.763 1.00 89.56 341 GLU A CA 1
ATOM 2634 C C . GLU A 1 341 ? 1.508 12.907 7.953 1.00 89.56 341 GLU A C 1
ATOM 2636 O O . GLU A 1 341 ? 0.902 12.796 9.017 1.00 89.56 341 GLU A O 1
ATOM 2641 N N . GLN A 1 342 ? 1.403 12.002 6.973 1.00 90.31 342 GLN A N 1
ATOM 2642 C CA . GLN A 1 342 ? 0.535 10.826 7.062 1.00 90.31 342 GLN A CA 1
ATOM 2643 C C . GLN A 1 342 ? 0.956 9.911 8.219 1.00 90.31 342 GLN A C 1
ATOM 2645 O O . GLN A 1 342 ? 0.111 9.397 8.949 1.00 90.31 342 GLN A O 1
ATOM 2650 N N . TRP A 1 343 ? 2.258 9.702 8.425 1.00 94.19 343 TRP A N 1
ATOM 2651 C CA . TRP A 1 343 ? 2.735 8.881 9.538 1.00 94.19 343 TRP A CA 1
ATOM 2652 C C . TRP A 1 343 ? 2.393 9.491 10.900 1.00 94.19 343 TRP A C 1
ATOM 2654 O O . TRP A 1 343 ? 2.067 8.748 11.824 1.00 94.19 343 TRP A O 1
ATOM 2664 N N . GLN A 1 344 ? 2.460 10.821 11.029 1.00 93.56 344 GLN A N 1
ATOM 2665 C CA . GLN A 1 344 ? 2.072 11.523 12.255 1.00 93.56 344 GLN A CA 1
ATOM 2666 C C . GLN A 1 344 ? 0.566 11.434 12.505 1.00 93.56 344 GLN A C 1
ATOM 2668 O O . GLN A 1 344 ? 0.155 11.096 13.610 1.00 93.56 344 GLN A O 1
ATOM 2673 N N . GLU A 1 345 ? -0.251 11.653 11.474 1.00 94.62 345 GLU A N 1
ATOM 2674 C CA . GLU A 1 345 ? -1.708 11.514 11.567 1.00 94.62 345 GLU A CA 1
ATOM 2675 C C . GLU A 1 345 ? -2.105 10.107 12.040 1.00 94.62 345 GLU A C 1
ATOM 2677 O O . GLU A 1 345 ? -2.908 9.948 12.959 1.00 94.62 345 GLU A O 1
ATOM 2682 N N . ILE A 1 346 ? -1.503 9.063 11.460 1.00 95.12 346 ILE A N 1
ATOM 2683 C CA . ILE A 1 346 ? -1.797 7.681 11.856 1.00 95.12 346 ILE A CA 1
ATOM 2684 C C . ILE A 1 346 ? -1.275 7.362 13.259 1.00 95.12 346 ILE A C 1
ATOM 2686 O O . ILE A 1 346 ? -1.916 6.602 13.982 1.00 95.12 346 ILE A O 1
ATOM 2690 N N . GLU A 1 347 ? -0.150 7.942 13.678 1.00 95.88 347 GLU A N 1
ATOM 2691 C CA . GLU A 1 347 ? 0.334 7.817 15.055 1.00 95.88 347 GLU A CA 1
ATOM 2692 C C . GLU A 1 347 ? -0.679 8.377 16.060 1.00 95.88 347 GLU A C 1
ATOM 2694 O O . GLU A 1 347 ? -1.018 7.688 17.023 1.00 95.88 347 GLU A O 1
ATOM 2699 N N . GLU A 1 348 ? -1.216 9.571 15.808 1.00 96.12 348 GLU A N 1
ATOM 2700 C CA . GLU A 1 348 ? -2.247 10.198 16.642 1.00 96.12 348 GLU A CA 1
ATOM 2701 C C . GLU A 1 348 ? -3.553 9.387 16.643 1.00 96.12 348 GLU A C 1
ATOM 2703 O O . GLU A 1 348 ? -4.106 9.088 17.708 1.00 96.12 348 GLU A O 1
ATOM 2708 N N . ASN A 1 349 ? -4.011 8.949 15.466 1.00 95.69 349 ASN A N 1
ATOM 2709 C CA . ASN A 1 349 ? -5.223 8.140 15.325 1.00 95.69 349 ASN A CA 1
ATOM 2710 C C . ASN A 1 349 ? -5.103 6.792 16.053 1.00 95.69 349 ASN A C 1
ATOM 2712 O O . ASN A 1 349 ? -6.036 6.381 16.746 1.00 95.69 349 ASN A O 1
ATOM 2716 N N . LEU A 1 350 ? -3.945 6.125 15.965 1.00 96.19 350 LEU A N 1
ATOM 2717 C CA . LEU A 1 350 ? -3.695 4.857 16.656 1.00 96.19 350 LEU A CA 1
ATOM 2718 C C . LEU A 1 350 ? -3.758 5.003 18.174 1.00 96.19 350 LEU A C 1
ATOM 2720 O O . LEU A 1 350 ? -4.246 4.097 18.848 1.00 96.19 350 LEU A O 1
ATOM 2724 N N . VAL A 1 351 ? -3.283 6.122 18.724 1.00 96.62 351 VAL A N 1
ATOM 2725 C CA . VAL A 1 351 ? -3.372 6.391 20.167 1.00 96.62 351 VAL A CA 1
ATOM 2726 C C . VAL A 1 351 ? -4.829 6.437 20.600 1.00 96.62 351 VAL A C 1
ATOM 2728 O O . VAL A 1 351 ? -5.227 5.661 21.470 1.00 96.62 351 VAL A O 1
ATOM 2731 N N . GLY A 1 352 ? -5.630 7.288 19.952 1.00 95.94 352 GLY A N 1
ATOM 2732 C CA . GLY A 1 352 ? -7.049 7.428 20.275 1.00 95.94 352 GLY A CA 1
ATOM 2733 C C . GLY A 1 352 ? -7.815 6.117 20.092 1.00 95.94 352 GLY A C 1
ATOM 2734 O O . GLY A 1 352 ? -8.587 5.716 20.963 1.00 95.94 352 GLY A O 1
ATOM 2735 N N . PHE A 1 353 ? -7.545 5.399 18.999 1.00 96.44 353 PHE A N 1
ATOM 2736 C CA . PHE A 1 353 ? -8.158 4.106 18.711 1.00 96.44 353 PHE A CA 1
ATOM 2737 C C . PHE A 1 353 ? -7.832 3.047 19.776 1.00 96.44 353 PHE A C 1
ATOM 2739 O O . PHE A 1 353 ? -8.728 2.352 20.263 1.00 96.44 353 PHE A O 1
ATOM 2746 N N . LEU A 1 354 ? -6.561 2.921 20.172 1.00 96.19 354 LEU A N 1
ATOM 2747 C CA . LEU A 1 354 ? -6.143 1.948 21.183 1.00 96.19 354 LEU A CA 1
ATOM 2748 C C . LEU A 1 354 ? -6.719 2.279 22.561 1.00 96.19 354 LEU A C 1
ATOM 2750 O O . LEU A 1 354 ? -7.153 1.365 23.262 1.00 96.19 354 LEU A O 1
ATOM 2754 N N . GLU A 1 355 ? -6.771 3.554 22.946 1.00 95.06 355 GLU A N 1
ATOM 2755 C CA . GLU A 1 355 ? -7.393 3.983 24.204 1.00 95.06 355 GLU A CA 1
ATOM 2756 C C . GLU A 1 355 ? -8.890 3.653 24.236 1.00 95.06 355 GLU A C 1
ATOM 2758 O O . GLU A 1 355 ? -9.371 3.042 25.200 1.00 95.06 355 GLU A O 1
ATOM 2763 N N . TYR A 1 356 ? -9.605 3.974 23.154 1.00 94.81 356 TYR A N 1
ATOM 2764 C CA . TYR A 1 356 ? -11.015 3.630 22.975 1.00 94.81 356 TYR A CA 1
ATOM 2765 C C . TYR A 1 356 ? -11.244 2.115 23.088 1.00 94.81 356 TYR A C 1
ATOM 2767 O O . TYR A 1 356 ? -12.026 1.660 23.930 1.00 94.81 356 TYR A O 1
ATOM 2775 N N . LYS A 1 357 ? -10.500 1.303 22.326 1.00 94.00 357 LYS A N 1
ATOM 2776 C CA . LYS A 1 357 ? -10.643 -0.160 22.357 1.00 94.00 357 LYS A CA 1
ATOM 2777 C C . LYS A 1 357 ? -10.242 -0.771 23.695 1.00 94.00 357 LYS A C 1
ATOM 2779 O O . LYS A 1 357 ? -10.865 -1.734 24.134 1.00 94.00 357 LYS A O 1
ATOM 2784 N N . ALA A 1 358 ? -9.247 -0.218 24.384 1.00 92.62 358 ALA A N 1
ATOM 2785 C CA . ALA A 1 358 ? -8.869 -0.681 25.716 1.00 92.62 358 ALA A CA 1
ATOM 2786 C C . ALA A 1 358 ? -9.979 -0.435 26.748 1.00 92.62 358 ALA A C 1
ATOM 2788 O O . ALA A 1 358 ? -10.132 -1.225 27.684 1.00 92.62 358 ALA A O 1
ATOM 2789 N N . GLN A 1 359 ? -10.745 0.653 26.622 1.00 90.88 359 GLN A N 1
ATOM 2790 C CA . GLN A 1 359 ? -11.935 0.878 27.442 1.00 90.88 359 GLN A CA 1
ATOM 2791 C C . GLN A 1 359 ? -13.038 -0.132 27.096 1.00 90.88 359 GLN A C 1
ATOM 2793 O O . GLN A 1 359 ? -13.502 -0.835 27.991 1.00 90.88 359 GLN A O 1
ATOM 2798 N N . HIS A 1 360 ? -13.358 -0.290 25.810 1.00 89.88 360 HIS A N 1
ATOM 2799 C CA . HIS A 1 360 ? -14.385 -1.226 25.346 1.00 89.88 360 HIS A CA 1
ATOM 2800 C C . HIS A 1 360 ? -14.105 -2.683 25.771 1.00 89.88 360 HIS A C 1
ATOM 2802 O O . HIS A 1 360 ? -14.943 -3.327 26.398 1.00 89.88 360 HIS A O 1
ATOM 2808 N N . ILE A 1 361 ? -12.883 -3.188 25.553 1.00 87.75 361 ILE A N 1
ATOM 2809 C CA . ILE A 1 361 ? -12.477 -4.546 25.968 1.00 87.75 361 ILE A CA 1
ATOM 2810 C C . ILE A 1 361 ? -12.588 -4.730 27.489 1.00 87.75 361 ILE A C 1
ATOM 2812 O O . ILE A 1 361 ? -12.921 -5.817 27.965 1.00 87.75 361 ILE A O 1
ATOM 2816 N N . ARG A 1 362 ? -12.278 -3.695 28.281 1.00 88.44 362 ARG A N 1
ATOM 2817 C CA . ARG A 1 362 ? -12.427 -3.761 29.742 1.00 88.44 362 ARG A CA 1
ATOM 2818 C C . ARG A 1 362 ? -13.888 -3.886 30.151 1.00 88.44 362 ARG A C 1
ATOM 2820 O O . ARG A 1 362 ? -14.159 -4.597 31.113 1.00 88.44 362 ARG A O 1
ATOM 2827 N N . ASP A 1 363 ? -14.794 -3.219 29.450 1.00 87.00 363 ASP A N 1
ATOM 2828 C CA . ASP A 1 363 ? -16.223 -3.281 29.743 1.00 87.00 363 ASP A CA 1
ATOM 2829 C C . ASP A 1 363 ? -16.830 -4.619 29.294 1.00 87.00 363 ASP A C 1
ATOM 2831 O O . ASP A 1 363 ? -17.551 -5.234 30.076 1.00 87.00 363 ASP A O 1
ATOM 2835 N N . LEU A 1 364 ? -16.404 -5.166 28.148 1.00 83.12 364 LEU A N 1
ATOM 2836 C CA . LEU A 1 364 ? -16.749 -6.532 27.721 1.00 83.12 364 LEU A CA 1
ATOM 2837 C C . LEU A 1 364 ? -16.324 -7.620 28.718 1.00 83.12 364 LEU A C 1
ATOM 2839 O O . LEU A 1 364 ? -16.961 -8.657 28.780 1.00 83.12 364 LEU A O 1
ATOM 2843 N N . ARG A 1 365 ? -15.244 -7.422 29.485 1.00 81.12 365 ARG A N 1
ATOM 2844 C CA . ARG A 1 365 ? -14.782 -8.398 30.495 1.00 81.12 365 ARG A CA 1
ATOM 2845 C C . ARG A 1 365 ? -15.551 -8.341 31.816 1.00 81.12 365 ARG A C 1
ATOM 2847 O O . ARG A 1 365 ? -15.362 -9.221 32.654 1.00 81.12 365 ARG A O 1
ATOM 2854 N N . LYS A 1 366 ? -16.311 -7.271 32.063 1.00 77.50 366 LYS A N 1
ATOM 2855 C CA . LYS A 1 366 ? -17.110 -7.101 33.292 1.00 77.50 366 LYS A CA 1
ATOM 2856 C C . LYS A 1 366 ? -18.508 -7.705 33.165 1.00 77.50 366 LYS A C 1
ATOM 2858 O O . LYS A 1 366 ? -19.163 -7.898 34.189 1.00 77.50 366 LYS A O 1
ATOM 2863 N N . HIS A 1 367 ? -18.950 -7.940 31.935 1.00 55.94 367 HIS A N 1
ATOM 2864 C CA . HIS A 1 367 ? -20.214 -8.566 31.570 1.00 55.94 367 HIS A CA 1
ATOM 2865 C C . HIS A 1 367 ? -19.955 -9.981 31.059 1.00 55.94 367 HIS A C 1
ATOM 2867 O O . HIS A 1 367 ? -20.889 -10.802 31.184 1.00 55.94 367 HIS A O 1
#

pLDDT: mean 76.47, std 17.83, range [31.52, 96.62]

Radius of gyration: 27.17 Å; chains: 1; bounding box: 54×68×98 Å